Protein AF-A0A951ZLC1-F1 (afdb_monomer_lite)

Secondary structure (DSSP, 8-state):
--HHHHHHHHHHS-HHHHHHHHHHHHHH-HHHHHHHHHHH-TTT-----HHHHHHHHHHHHHHSBPPP--SS------SB-HHHHHHHHHHHHHHHHHHHHTT-HHHHHHHHHHHHHHHHHH--TTT-S-TT-HHHHHHHHHHHHHHHHHHTT-S-HHHHHHHHHHHHHHTT-TTTSTTTSTTTT-GGGGGGG-SSHHHHHHHHHHHHHHHHH-SSHHHHHHHHHHHHH-

pLDDT: mean 86.34, std 12.5, range [41.53, 97.81]

Structure (mmCIF, N/CA/C/O backbone):
data_AF-A0A951ZLC1-F1
#
_entry.id   AF-A0A951ZLC1-F1
#
loop_
_atom_site.group_PDB
_atom_site.id
_atom_site.type_symbol
_atom_site.label_atom_id
_atom_site.label_alt_id
_atom_site.label_comp_id
_atom_site.label_asym_id
_atom_site.label_entity_id
_atom_site.label_seq_id
_atom_site.pdbx_PDB_ins_code
_atom_site.Cartn_x
_atom_site.Cartn_y
_atom_site.Cartn_z
_atom_site.occupancy
_atom_site.B_iso_or_equiv
_atom_site.auth_seq_id
_atom_site.auth_comp_id
_atom_site.auth_asym_id
_atom_site.auth_atom_id
_atom_site.pdbx_PDB_model_num
ATOM 1 N N . MET A 1 1 ? -2.138 9.702 40.525 1.00 52.12 1 MET A N 1
ATOM 2 C CA . MET A 1 1 ? -2.131 8.230 40.334 1.00 52.12 1 MET A CA 1
ATOM 3 C C . MET A 1 1 ? -0.881 7.834 39.564 1.00 52.12 1 MET A C 1
ATOM 5 O O . MET A 1 1 ? -0.462 8.572 38.682 1.00 52.12 1 MET A O 1
ATOM 9 N N . ASN A 1 2 ? -0.221 6.744 39.960 1.00 61.22 2 ASN A N 1
ATOM 10 C CA . ASN A 1 2 ? 1.159 6.464 39.561 1.00 61.22 2 ASN A CA 1
ATOM 11 C C . ASN A 1 2 ? 1.221 5.764 38.189 1.00 61.22 2 ASN A C 1
ATOM 13 O O . ASN A 1 2 ? 1.126 4.540 38.110 1.00 61.22 2 ASN A O 1
ATOM 17 N N . ASN A 1 3 ? 1.394 6.540 37.113 1.00 72.69 3 ASN A N 1
ATOM 18 C CA . ASN A 1 3 ? 1.488 6.048 35.727 1.00 72.69 3 ASN A CA 1
ATOM 19 C C . ASN A 1 3 ? 2.542 4.943 35.525 1.00 72.69 3 ASN A C 1
ATOM 21 O O . ASN A 1 3 ? 2.401 4.136 34.610 1.00 72.69 3 ASN A O 1
ATOM 25 N N . LYS A 1 4 ? 3.568 4.859 36.386 1.00 77.69 4 LYS A N 1
ATOM 26 C CA . LYS A 1 4 ? 4.560 3.772 36.349 1.00 77.69 4 LYS A CA 1
ATOM 27 C C . LYS A 1 4 ? 3.941 2.397 36.618 1.00 77.69 4 LYS A C 1
ATOM 29 O O . LYS A 1 4 ? 4.245 1.458 35.898 1.00 77.69 4 LYS A O 1
ATOM 34 N N . LYS A 1 5 ? 3.028 2.285 37.591 1.00 87.38 5 LYS A N 1
ATOM 35 C CA . LYS A 1 5 ? 2.398 1.002 37.949 1.00 87.38 5 LYS A CA 1
ATOM 36 C C . LYS A 1 5 ? 1.570 0.438 36.790 1.00 87.38 5 LYS A C 1
ATOM 38 O O . LYS A 1 5 ? 1.643 -0.751 36.514 1.00 87.38 5 LYS A O 1
ATOM 43 N N . TYR A 1 6 ? 0.815 1.289 36.093 1.00 83.69 6 TYR A N 1
ATOM 44 C CA . TYR A 1 6 ? -0.004 0.862 34.953 1.00 83.69 6 TYR A CA 1
ATOM 45 C C . TYR A 1 6 ? 0.836 0.437 33.749 1.00 83.69 6 TYR A C 1
ATOM 47 O O . TYR A 1 6 ? 0.499 -0.549 33.103 1.00 83.69 6 TYR A O 1
ATOM 55 N N . LYS A 1 7 ? 1.946 1.137 33.474 1.00 86.94 7 LYS A N 1
ATOM 56 C CA . LYS A 1 7 ? 2.874 0.747 32.404 1.00 86.94 7 LYS A CA 1
ATOM 57 C C . LYS A 1 7 ? 3.468 -0.641 32.639 1.00 86.94 7 LYS A C 1
ATOM 59 O O . LYS A 1 7 ? 3.489 -1.436 31.710 1.00 86.94 7 LYS A O 1
ATOM 64 N N . GLU A 1 8 ? 3.889 -0.943 33.866 1.00 89.38 8 GLU A N 1
ATOM 65 C CA . GLU A 1 8 ? 4.425 -2.270 34.201 1.00 89.38 8 GLU A CA 1
ATOM 66 C C . GLU A 1 8 ? 3.361 -3.369 34.096 1.00 89.38 8 GLU A C 1
ATOM 68 O O . GLU A 1 8 ? 3.639 -4.431 33.549 1.00 89.38 8 GLU A O 1
ATOM 73 N N . ILE A 1 9 ? 2.122 -3.101 34.531 1.00 89.50 9 ILE A N 1
ATOM 74 C CA . ILE A 1 9 ? 1.014 -4.053 34.350 1.00 89.50 9 ILE A CA 1
ATOM 75 C C . ILE A 1 9 ? 0.804 -4.340 32.862 1.00 89.50 9 ILE A C 1
ATOM 77 O O . ILE A 1 9 ? 0.813 -5.498 32.471 1.00 89.50 9 ILE A O 1
ATOM 81 N N . LEU A 1 10 ? 0.667 -3.308 32.024 1.00 88.19 10 LEU A N 1
ATOM 82 C CA . LEU A 1 10 ? 0.441 -3.488 30.585 1.00 88.19 10 LEU A CA 1
ATOM 83 C C . LEU A 1 10 ? 1.606 -4.195 29.881 1.00 88.19 10 LEU A C 1
ATOM 85 O O . LEU A 1 10 ? 1.377 -4.915 28.918 1.00 88.19 10 LEU A O 1
ATOM 89 N N . LYS A 1 11 ? 2.840 -4.011 30.360 1.00 88.31 11 LYS A N 1
ATOM 90 C CA . LYS A 1 11 ? 4.039 -4.646 29.796 1.00 88.31 11 LYS A CA 1
ATOM 91 C C . LYS A 1 11 ? 4.107 -6.153 30.064 1.00 88.31 11 LYS A C 1
ATOM 93 O O . LYS A 1 11 ? 4.645 -6.882 29.240 1.00 88.31 11 LYS A O 1
ATOM 98 N N . HIS A 1 12 ? 3.611 -6.601 31.215 1.00 90.94 12 HIS A N 1
ATOM 99 C CA . HIS A 1 12 ? 3.689 -8.001 31.652 1.00 90.94 12 HIS A CA 1
ATOM 100 C C . HIS A 1 12 ? 2.354 -8.753 31.556 1.00 90.94 12 HIS A C 1
ATOM 102 O O . HIS A 1 12 ? 2.306 -9.953 31.815 1.00 90.94 12 HIS A O 1
ATOM 108 N N . CYS A 1 13 ? 1.276 -8.052 31.211 1.00 91.00 13 CYS A N 1
ATOM 109 C CA . CYS A 1 13 ? -0.044 -8.620 30.987 1.00 91.00 13 CYS A CA 1
ATOM 110 C C . CYS A 1 13 ? -0.047 -9.517 29.746 1.00 91.00 13 CYS A C 1
ATOM 112 O O . CYS A 1 13 ? 0.482 -9.135 28.702 1.00 91.00 13 CYS A O 1
ATOM 114 N N . ASP A 1 14 ? -0.716 -10.666 29.839 1.00 92.81 14 ASP A N 1
ATOM 115 C CA . ASP A 1 14 ? -1.036 -11.454 28.654 1.00 92.81 14 ASP A CA 1
ATOM 116 C C . ASP A 1 14 ? -1.989 -10.665 27.738 1.00 92.81 14 ASP A C 1
ATOM 118 O O . ASP A 1 14 ? -2.964 -10.054 28.187 1.00 92.81 14 ASP A O 1
ATOM 122 N N . VAL A 1 15 ? -1.689 -10.647 26.439 1.00 89.62 15 VAL A N 1
ATOM 123 C CA . VAL A 1 15 ? -2.432 -9.841 25.459 1.00 89.62 15 VAL A CA 1
ATOM 124 C C . VAL A 1 15 ? -3.849 -10.378 25.252 1.00 89.62 15 VAL A C 1
ATOM 126 O O . VAL A 1 15 ? -4.783 -9.592 25.088 1.00 89.62 15 VAL A O 1
ATOM 129 N N . LYS A 1 16 ? -4.044 -11.703 25.286 1.00 91.44 16 LYS A N 1
ATOM 130 C CA . LYS A 1 16 ? -5.369 -12.312 25.107 1.00 91.44 16 LYS A CA 1
ATOM 131 C C . LYS A 1 16 ? -6.253 -12.019 26.312 1.00 91.44 16 LYS A C 1
ATOM 133 O O . LYS A 1 16 ? -7.413 -11.642 26.134 1.00 91.44 16 LYS A O 1
ATOM 138 N N . ASP A 1 17 ? -5.693 -12.113 27.513 1.00 93.38 17 ASP A N 1
ATOM 139 C CA . ASP A 1 17 ? -6.394 -11.742 28.742 1.00 93.38 17 ASP A CA 1
ATOM 140 C C . ASP A 1 17 ? -6.741 -10.250 28.763 1.00 93.38 17 ASP A C 1
ATOM 142 O O . ASP A 1 17 ? -7.856 -9.883 29.144 1.00 93.38 17 ASP A O 1
ATOM 146 N N . LEU A 1 18 ? -5.846 -9.382 28.276 1.00 93.56 18 LEU A N 1
ATOM 147 C CA . LEU A 1 18 ? -6.130 -7.953 28.135 1.00 93.56 18 LEU A CA 1
ATOM 148 C C . LEU A 1 18 ? -7.278 -7.690 27.156 1.00 93.56 18 LEU A C 1
ATOM 150 O O . LEU A 1 18 ? -8.183 -6.917 27.469 1.00 93.56 18 LEU A O 1
ATOM 154 N N . HIS A 1 19 ? -7.269 -8.332 25.984 1.00 92.25 19 HIS A N 1
ATOM 155 C CA . HIS A 1 19 ? -8.352 -8.205 25.007 1.00 92.25 19 HIS A CA 1
ATOM 156 C C . HIS A 1 19 ? -9.688 -8.656 25.598 1.00 92.25 19 HIS A C 1
ATOM 158 O O . HIS A 1 19 ? -10.686 -7.943 25.481 1.00 92.25 19 HIS A O 1
ATOM 164 N N . LYS A 1 20 ? -9.703 -9.799 26.293 1.00 94.50 20 LYS A N 1
ATOM 165 C CA . LYS A 1 20 ? -10.900 -10.300 26.974 1.00 94.50 20 LYS A CA 1
ATOM 166 C C . LYS A 1 20 ? -11.394 -9.319 28.034 1.00 94.50 20 LYS A C 1
ATOM 168 O O . LYS A 1 20 ? -12.577 -8.992 28.050 1.00 94.50 20 LYS A O 1
ATOM 173 N N . PHE A 1 21 ? -10.492 -8.793 28.864 1.00 94.56 21 PHE A N 1
ATOM 174 C CA . PHE A 1 21 ? -10.828 -7.773 29.853 1.00 94.56 21 PHE A CA 1
ATOM 175 C C . PHE A 1 21 ? -11.454 -6.535 29.202 1.00 94.56 21 PHE A C 1
ATOM 177 O O . PHE A 1 21 ? -12.484 -6.061 29.675 1.00 94.56 21 PHE A O 1
ATOM 184 N N . ILE A 1 22 ? -10.873 -6.025 28.111 1.00 94.56 22 ILE A N 1
ATOM 185 C CA . ILE A 1 22 ? -11.400 -4.855 27.394 1.00 94.56 22 ILE A CA 1
ATOM 186 C C . ILE A 1 22 ? -12.812 -5.135 26.869 1.00 94.56 22 ILE A C 1
ATOM 188 O O . ILE A 1 22 ? -13.691 -4.295 27.057 1.00 94.56 22 ILE A O 1
ATOM 192 N N . MET A 1 23 ? -13.052 -6.303 26.261 1.00 93.25 23 MET A N 1
ATOM 193 C CA . MET A 1 23 ? -14.379 -6.681 25.758 1.00 93.25 23 MET A CA 1
ATOM 194 C C . MET A 1 23 ? -15.410 -6.799 26.887 1.00 93.25 23 MET A C 1
ATOM 196 O O . MET A 1 23 ? -16.482 -6.190 26.819 1.00 93.25 23 MET A O 1
ATOM 200 N N . ASP A 1 24 ? -15.069 -7.515 27.961 1.00 95.06 24 ASP A N 1
ATOM 201 C CA . ASP A 1 24 ? -15.947 -7.695 29.119 1.00 95.06 24 ASP A CA 1
ATOM 202 C C . ASP A 1 24 ? -16.255 -6.353 29.794 1.00 95.06 24 ASP A C 1
ATOM 204 O O . ASP A 1 24 ? -17.399 -6.087 30.175 1.00 95.06 24 ASP A O 1
ATOM 208 N N . TYR A 1 25 ? -15.250 -5.483 29.922 1.00 95.69 25 TYR A N 1
ATOM 209 C CA . TYR A 1 25 ? -15.401 -4.168 30.531 1.00 95.69 25 TYR A CA 1
ATOM 210 C C . TYR A 1 25 ? -16.225 -3.226 29.645 1.00 95.69 25 TYR A C 1
ATOM 212 O O . TYR A 1 25 ? -17.129 -2.564 30.153 1.00 95.69 25 TYR A O 1
ATOM 220 N N . ALA A 1 26 ? -15.996 -3.213 28.329 1.00 93.75 26 ALA A N 1
ATOM 221 C CA . ALA A 1 26 ? -16.781 -2.429 27.374 1.00 93.75 26 ALA A CA 1
ATOM 222 C C . ALA A 1 26 ? -18.265 -2.825 27.376 1.00 93.75 26 ALA A C 1
ATOM 224 O O . ALA A 1 26 ? -19.137 -1.955 27.419 1.00 93.75 26 ALA A O 1
ATOM 225 N N . SER A 1 27 ? -18.572 -4.125 27.435 1.00 92.44 27 SER A N 1
ATOM 226 C CA . SER A 1 27 ? -19.964 -4.604 27.458 1.00 92.44 27 SER A CA 1
ATOM 227 C C . SER A 1 27 ? -20.778 -4.089 28.657 1.00 92.44 27 SER A C 1
ATOM 229 O O . SER A 1 27 ? -21.999 -3.973 28.577 1.00 92.44 27 SER A O 1
ATOM 231 N N . LYS A 1 28 ? -20.103 -3.747 29.763 1.00 95.69 28 LYS A N 1
ATOM 232 C CA . LYS A 1 28 ? -20.721 -3.324 31.030 1.00 95.69 28 LYS A CA 1
ATOM 233 C C . LYS A 1 28 ? -20.626 -1.820 31.287 1.00 95.69 28 LYS A C 1
ATOM 235 O O . LYS A 1 28 ? -21.300 -1.326 32.185 1.00 95.69 28 LYS A O 1
ATOM 240 N N . ASN A 1 29 ? -19.797 -1.092 30.535 1.00 95.94 29 ASN A N 1
ATOM 241 C CA . ASN A 1 29 ? -19.479 0.311 30.807 1.00 95.94 29 ASN A CA 1
ATOM 242 C C . ASN A 1 29 ? -19.650 1.170 29.540 1.00 95.94 29 ASN A C 1
ATOM 244 O O . ASN A 1 29 ? -18.694 1.349 28.781 1.00 95.94 29 ASN A O 1
ATOM 248 N N . PRO A 1 30 ? -20.841 1.761 29.313 1.00 94.50 30 PRO A N 1
ATOM 249 C CA . PRO A 1 30 ? -21.123 2.553 28.113 1.00 94.50 30 PRO A CA 1
ATOM 250 C C . PRO A 1 30 ? -20.194 3.759 27.923 1.00 94.50 30 PRO A C 1
ATOM 252 O O . PRO A 1 30 ? -19.817 4.075 26.796 1.00 94.50 30 PRO A O 1
ATOM 255 N N . GLU A 1 31 ? -19.785 4.423 29.010 1.00 95.56 31 GLU A N 1
ATOM 256 C CA . GLU A 1 31 ? -18.841 5.547 28.943 1.00 95.56 31 GLU A CA 1
ATOM 257 C C . GLU A 1 31 ? -17.457 5.105 28.464 1.00 95.56 31 GLU A C 1
ATOM 259 O O . GLU A 1 31 ? -16.860 5.769 27.613 1.00 95.56 31 GLU A O 1
ATOM 264 N N . PHE A 1 32 ? -16.978 3.953 28.946 1.00 94.75 32 PHE A N 1
ATOM 265 C CA . PHE A 1 32 ? -15.733 3.362 28.466 1.00 94.75 32 PHE A CA 1
ATOM 266 C C . PHE A 1 32 ? -15.854 2.993 26.991 1.00 94.75 32 PHE A C 1
ATOM 268 O O . PHE A 1 32 ? -14.989 3.371 26.215 1.00 94.75 32 PHE A O 1
ATOM 275 N N . THR A 1 33 ? -16.943 2.346 26.575 1.00 92.81 33 THR A N 1
ATOM 276 C CA . THR A 1 33 ? -17.182 2.000 25.164 1.00 92.81 33 THR A CA 1
ATOM 277 C C . THR A 1 33 ? -17.196 3.233 24.275 1.00 92.81 33 THR A C 1
ATOM 279 O O . THR A 1 33 ? -16.554 3.241 23.225 1.00 92.81 33 THR A O 1
ATOM 282 N N . LYS A 1 34 ? -17.859 4.312 24.704 1.00 91.00 34 LYS A N 1
ATOM 283 C CA . LYS A 1 34 ? -17.873 5.582 23.974 1.00 91.00 34 LYS A CA 1
ATOM 284 C C . LYS A 1 34 ? -16.471 6.181 23.869 1.00 91.00 34 LYS A C 1
ATOM 286 O O . LYS A 1 34 ? -16.085 6.594 22.780 1.00 91.00 34 LYS A O 1
ATOM 291 N N . ALA A 1 35 ? -15.707 6.216 24.961 1.00 90.19 35 ALA A N 1
ATOM 292 C CA . ALA A 1 35 ? -14.346 6.754 24.971 1.00 90.19 35 ALA A CA 1
ATOM 293 C C . ALA A 1 35 ? -13.371 5.895 24.150 1.00 90.19 35 ALA A C 1
ATOM 295 O O . ALA A 1 35 ? -12.601 6.426 23.353 1.00 90.19 35 ALA A O 1
ATOM 296 N N . PHE A 1 36 ? -13.438 4.573 24.305 1.00 89.75 36 PHE A N 1
ATOM 297 C CA . PHE A 1 36 ? -12.637 3.597 23.576 1.00 89.75 36 PHE A CA 1
ATOM 298 C C . PHE A 1 36 ? -12.921 3.687 22.078 1.00 89.75 36 PHE A C 1
ATOM 300 O O . PHE A 1 36 ? -12.004 3.884 21.292 1.00 89.75 36 PHE A O 1
ATOM 307 N N . THR A 1 37 ? -14.194 3.674 21.682 1.00 86.31 37 THR A N 1
ATOM 308 C CA . THR A 1 37 ? -14.590 3.835 20.278 1.00 86.31 37 THR A CA 1
ATOM 309 C C . THR A 1 37 ? -14.182 5.209 19.756 1.00 86.31 37 THR A C 1
ATOM 311 O O . THR A 1 37 ? -13.589 5.306 18.696 1.00 86.31 37 THR A O 1
ATOM 314 N N . ALA A 1 38 ? -14.399 6.298 20.494 1.00 85.31 38 ALA A N 1
ATOM 315 C CA . ALA A 1 38 ? -13.953 7.619 20.047 1.00 85.31 38 ALA A CA 1
ATOM 316 C C . ALA A 1 38 ? -12.431 7.696 19.827 1.00 85.31 38 ALA A C 1
ATOM 318 O O . ALA A 1 38 ? -11.982 8.462 18.977 1.00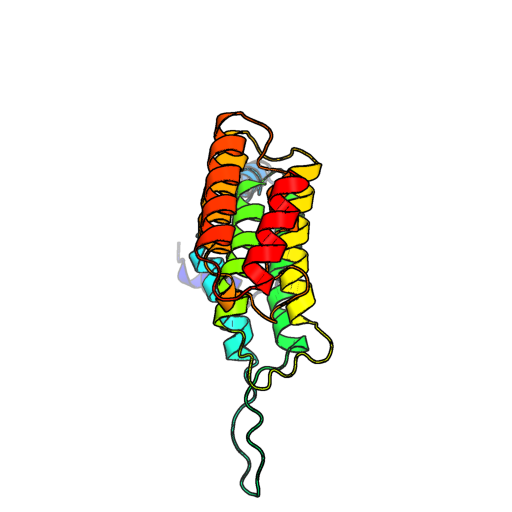 85.31 38 ALA A O 1
ATOM 319 N N . ARG A 1 39 ? -11.649 6.918 20.585 1.00 81.56 39 ARG A N 1
ATOM 320 C CA . ARG A 1 39 ? -10.185 6.927 20.535 1.00 81.56 39 ARG A CA 1
ATOM 321 C C . ARG A 1 39 ? -9.586 5.952 19.521 1.00 81.56 39 ARG A C 1
ATOM 323 O O . ARG A 1 39 ? -8.541 6.269 18.965 1.00 81.56 39 ARG A O 1
ATOM 330 N N . PHE A 1 40 ? -10.208 4.792 19.333 1.00 82.56 40 PHE A N 1
ATOM 331 C CA . PHE A 1 40 ? -9.678 3.673 18.548 1.00 82.56 40 PHE A CA 1
ATOM 332 C C . PHE A 1 40 ? -10.569 3.290 17.357 1.00 82.56 40 PHE A C 1
ATOM 334 O O . PHE A 1 40 ? -10.269 2.307 16.687 1.00 82.56 40 PHE A O 1
ATOM 341 N N . ASN A 1 41 ? -11.664 4.018 17.086 1.00 81.06 41 ASN A N 1
ATOM 342 C CA . ASN A 1 41 ? -12.525 3.733 15.935 1.00 81.06 41 ASN A CA 1
ATOM 343 C C . ASN A 1 41 ? -11.725 3.921 14.640 1.00 81.06 41 ASN A C 1
ATOM 345 O O . ASN A 1 41 ? -11.345 5.059 14.340 1.00 81.06 41 ASN A O 1
ATOM 349 N N . PRO A 1 42 ? -11.519 2.860 13.848 1.00 75.00 42 PRO A N 1
ATOM 350 C CA . PRO A 1 42 ? -10.767 2.928 12.603 1.00 75.00 42 PRO A CA 1
ATOM 351 C C . PRO A 1 42 ? -11.252 4.026 11.656 1.00 75.00 42 PRO A C 1
ATOM 353 O O . PRO A 1 42 ? -10.402 4.693 11.094 1.00 75.00 42 PRO A O 1
ATOM 356 N N . GLU A 1 43 ? -12.553 4.319 11.555 1.00 74.38 43 GLU A N 1
ATOM 357 C CA . GLU A 1 43 ? -13.083 5.402 10.698 1.00 74.38 43 GLU A CA 1
ATOM 358 C C . GLU A 1 43 ? -12.554 6.797 11.068 1.00 74.38 43 GLU A C 1
ATOM 360 O O . GLU A 1 43 ? -12.508 7.700 10.237 1.00 74.38 43 GLU A O 1
ATOM 365 N N . LYS A 1 44 ? -12.201 6.999 12.343 1.00 68.50 44 LYS A N 1
ATOM 366 C CA . LYS A 1 44 ? -11.815 8.304 12.909 1.00 68.50 44 LYS A CA 1
ATOM 367 C C . LYS A 1 44 ? -10.348 8.374 13.307 1.00 68.50 44 LYS A C 1
ATOM 369 O O . LYS A 1 44 ? -9.861 9.445 13.669 1.00 68.50 44 LYS A O 1
ATOM 374 N N . THR A 1 45 ? -9.655 7.243 13.282 1.00 62.28 45 THR A N 1
ATOM 375 C CA . THR A 1 45 ? -8.260 7.160 13.692 1.00 62.28 45 THR A CA 1
ATOM 376 C C . THR A 1 45 ? -7.391 7.320 12.451 1.00 62.28 45 THR A C 1
ATOM 378 O O . THR A 1 45 ? -7.346 6.419 11.624 1.00 62.28 45 THR A O 1
ATOM 381 N N . SER A 1 46 ? -6.670 8.439 12.329 1.00 61.12 46 SER A N 1
ATOM 382 C CA . SER A 1 46 ? -5.418 8.432 11.563 1.00 61.12 46 SER A CA 1
ATOM 383 C C . SER A 1 46 ? -4.387 7.774 12.473 1.00 61.12 46 SER A C 1
ATOM 385 O O . SER A 1 46 ? -3.876 8.394 13.408 1.00 61.12 46 SER A O 1
ATOM 387 N N . SER A 1 47 ? -4.252 6.459 12.352 1.00 57.22 47 SER A N 1
ATOM 388 C CA . SER A 1 47 ? -3.531 5.644 13.334 1.00 57.22 47 SER A CA 1
ATOM 389 C C . SER A 1 47 ? -2.019 5.659 13.113 1.00 57.22 47 SER A C 1
ATOM 391 O O . SER A 1 47 ? -1.274 5.357 14.050 1.00 57.22 47 SER A O 1
ATOM 393 N N . GLY A 1 48 ? -1.547 6.065 11.932 1.00 59.75 48 GLY A N 1
ATOM 394 C CA . GLY A 1 48 ? -0.133 6.141 11.612 1.00 59.75 48 GLY A CA 1
ATOM 395 C C . GLY A 1 48 ? 0.240 7.377 10.803 1.00 59.75 48 GLY A C 1
ATOM 396 O O . GLY A 1 48 ? -0.371 7.720 9.797 1.00 59.75 48 GLY A O 1
ATOM 397 N N . SER A 1 49 ? 1.343 8.016 11.192 1.00 76.88 49 SER A N 1
ATOM 398 C CA . SER A 1 49 ? 2.170 8.682 10.186 1.00 76.88 49 SER A CA 1
ATOM 399 C C . SER A 1 49 ? 2.704 7.598 9.251 1.00 76.88 49 SER A C 1
ATOM 401 O O . SER A 1 49 ? 3.124 6.551 9.748 1.00 76.88 49 SER A O 1
ATOM 403 N N . LYS A 1 50 ? 2.764 7.852 7.935 1.00 84.44 50 LYS A N 1
ATOM 404 C CA . LYS A 1 50 ? 3.424 6.954 6.965 1.00 84.44 50 LYS A CA 1
ATOM 405 C C . LYS A 1 50 ? 4.799 6.490 7.472 1.00 84.44 50 LYS A C 1
ATOM 407 O O . LYS A 1 50 ? 5.153 5.332 7.308 1.00 84.44 50 LYS A O 1
ATOM 412 N N . VAL A 1 51 ? 5.509 7.367 8.189 1.00 87.62 51 VAL A N 1
ATOM 413 C CA . VAL A 1 51 ? 6.795 7.093 8.853 1.00 87.62 51 VAL A CA 1
ATOM 414 C C . VAL A 1 51 ? 6.754 5.849 9.746 1.00 87.62 51 VAL A C 1
ATOM 416 O O . VAL A 1 51 ? 7.690 5.064 9.728 1.00 87.62 51 VAL A O 1
ATOM 419 N N . ASN A 1 52 ? 5.673 5.626 10.497 1.00 88.69 52 ASN A N 1
ATOM 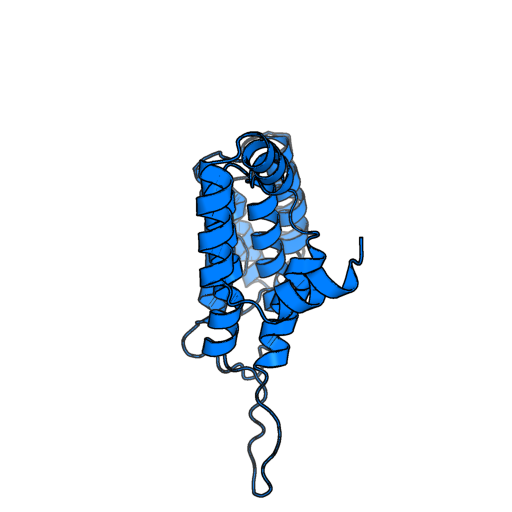420 C CA . ASN A 1 52 ? 5.557 4.455 11.369 1.00 88.69 52 ASN A CA 1
ATOM 421 C C . ASN A 1 52 ? 5.470 3.153 10.561 1.00 88.69 52 ASN A C 1
ATOM 423 O O . ASN A 1 52 ? 6.006 2.137 10.995 1.00 88.69 52 ASN A O 1
ATOM 427 N N . TYR A 1 53 ? 4.793 3.183 9.408 1.00 94.25 53 TYR A N 1
ATOM 428 C CA . TYR A 1 53 ? 4.702 2.033 8.508 1.00 94.25 53 TYR A CA 1
ATOM 429 C C . TYR A 1 53 ? 6.040 1.769 7.828 1.00 94.25 53 TYR A C 1
ATOM 431 O O . TYR A 1 53 ? 6.505 0.638 7.870 1.00 94.25 53 TYR A O 1
ATOM 439 N N . VAL A 1 54 ? 6.705 2.816 7.331 1.00 95.44 54 VAL A N 1
ATOM 440 C CA . VAL A 1 54 ? 8.071 2.733 6.787 1.00 95.44 54 VAL A CA 1
ATOM 441 C C . VAL A 1 54 ? 9.014 2.091 7.807 1.00 95.44 54 VAL A C 1
ATOM 443 O O . VAL A 1 54 ? 9.622 1.067 7.524 1.00 95.44 54 VAL A O 1
ATOM 446 N N . SER A 1 55 ? 9.049 2.590 9.048 1.00 94.38 55 SER A N 1
ATOM 447 C CA . SER A 1 55 ? 9.896 2.010 10.099 1.00 94.38 55 SER A CA 1
ATOM 448 C C . SER A 1 55 ? 9.563 0.550 10.427 1.00 94.38 55 SER A C 1
ATOM 450 O O . SER A 1 55 ? 10.455 -0.194 10.832 1.00 94.38 55 SER A O 1
ATOM 452 N N . ALA A 1 56 ? 8.297 0.135 10.300 1.00 95.06 56 ALA A N 1
ATOM 453 C CA . ALA A 1 56 ? 7.906 -1.260 10.485 1.00 95.06 56 ALA A CA 1
ATOM 454 C C . ALA A 1 56 ? 8.414 -2.144 9.336 1.00 95.06 56 ALA A C 1
ATOM 456 O O . ALA A 1 56 ? 8.928 -3.225 9.611 1.00 95.06 56 ALA A O 1
ATOM 457 N N . ILE A 1 57 ? 8.332 -1.659 8.093 1.00 96.50 57 ILE A N 1
ATOM 458 C CA . ILE A 1 57 ? 8.813 -2.361 6.897 1.00 96.50 57 ILE A CA 1
ATOM 459 C C . ILE A 1 57 ? 10.328 -2.534 6.963 1.00 96.50 57 ILE A C 1
ATOM 461 O O . ILE A 1 57 ? 10.811 -3.659 6.989 1.00 96.50 57 ILE A O 1
ATOM 465 N N . GLU A 1 58 ? 11.080 -1.445 7.131 1.00 95.31 58 GLU A N 1
ATOM 466 C CA . GLU A 1 58 ? 12.541 -1.507 7.264 1.00 95.31 58 GLU A CA 1
ATOM 467 C C . GLU A 1 58 ? 12.977 -2.416 8.429 1.00 95.31 58 GLU A C 1
ATOM 469 O O . GLU A 1 58 ? 14.021 -3.064 8.402 1.00 95.31 58 GLU A O 1
ATOM 474 N N . LYS A 1 59 ? 12.201 -2.447 9.523 1.00 94.94 59 LYS A N 1
ATOM 475 C CA . LYS A 1 59 ? 12.492 -3.336 10.650 1.00 94.94 59 LYS A CA 1
ATOM 476 C C . LYS A 1 59 ? 12.315 -4.804 10.259 1.00 94.94 59 LYS A C 1
ATOM 478 O O . LYS A 1 59 ? 13.123 -5.602 10.730 1.00 94.94 59 LYS A O 1
ATOM 483 N N . ALA A 1 60 ? 11.306 -5.151 9.461 1.00 94.75 60 ALA A N 1
ATOM 484 C CA . ALA A 1 60 ? 11.104 -6.516 8.981 1.00 94.75 60 ALA A CA 1
ATOM 485 C C . ALA A 1 60 ? 12.328 -6.991 8.186 1.00 94.75 60 ALA A C 1
ATOM 487 O O . ALA A 1 60 ? 12.898 -8.022 8.529 1.00 94.75 60 ALA A O 1
ATOM 488 N N . PHE A 1 61 ? 12.825 -6.184 7.244 1.00 92.00 61 PHE A N 1
ATOM 489 C CA . PHE A 1 61 ? 14.055 -6.495 6.504 1.00 92.00 61 PHE A CA 1
ATOM 490 C C . PHE A 1 61 ? 15.271 -6.611 7.426 1.00 92.00 61 PHE A C 1
ATOM 492 O O . PHE A 1 61 ? 15.888 -7.668 7.512 1.00 92.00 61 PHE A O 1
ATOM 499 N N . ARG A 1 62 ? 15.573 -5.573 8.219 1.00 90.69 62 ARG A N 1
ATOM 500 C CA . ARG A 1 62 ? 16.750 -5.567 9.114 1.00 90.69 62 ARG A CA 1
ATOM 501 C C . ARG A 1 62 ? 16.773 -6.715 10.123 1.00 90.69 62 ARG A C 1
ATOM 503 O O . ARG A 1 62 ? 17.847 -7.143 10.538 1.00 90.69 62 ARG A O 1
ATOM 510 N N . SER A 1 63 ? 15.604 -7.158 10.585 1.00 90.50 63 SER A N 1
ATOM 511 C CA . SER A 1 63 ? 15.498 -8.221 11.597 1.00 90.50 63 SER A CA 1
ATOM 512 C C . SER A 1 63 ? 15.706 -9.613 11.000 1.00 90.50 63 SER A C 1
ATOM 514 O O . SER A 1 63 ? 16.115 -10.508 11.736 1.00 90.50 63 SER A O 1
ATOM 516 N N . ASN A 1 64 ? 15.479 -9.758 9.692 1.00 88.31 64 ASN A N 1
ATOM 517 C CA . ASN A 1 64 ? 15.548 -11.011 8.941 1.00 88.31 64 ASN A CA 1
ATOM 518 C C . ASN A 1 64 ? 16.670 -10.993 7.883 1.00 88.31 64 ASN A C 1
ATOM 520 O O . ASN A 1 64 ? 16.668 -11.794 6.954 1.00 88.31 64 ASN A O 1
ATOM 524 N N . MET A 1 65 ? 17.647 -10.089 8.024 1.00 84.25 65 MET A N 1
ATOM 525 C CA . MET A 1 65 ? 18.871 -10.105 7.222 1.00 84.25 65 MET A CA 1
ATOM 526 C C . MET A 1 65 ? 19.666 -11.382 7.496 1.00 84.25 65 MET A C 1
ATOM 528 O O . MET A 1 65 ? 19.932 -11.720 8.659 1.00 84.25 65 MET A O 1
ATOM 532 N N . ASN A 1 66 ? 20.121 -12.038 6.429 1.00 75.44 66 ASN A N 1
ATOM 533 C CA . ASN A 1 66 ? 21.043 -13.160 6.536 1.00 75.44 66 ASN A CA 1
ATOM 534 C C . ASN A 1 66 ? 22.354 -12.644 7.150 1.00 75.44 66 ASN A C 1
ATOM 536 O O . ASN A 1 66 ? 22.995 -11.721 6.643 1.00 75.44 66 ASN A O 1
ATOM 540 N N . ARG A 1 67 ? 22.724 -13.158 8.330 1.00 59.97 67 ARG A N 1
ATOM 541 C CA . ARG A 1 67 ? 23.921 -12.691 9.044 1.00 59.97 67 ARG A CA 1
ATOM 542 C C . ARG A 1 67 ? 25.174 -13.303 8.436 1.00 59.97 67 ARG A C 1
ATOM 544 O O . ARG A 1 67 ? 25.313 -14.520 8.398 1.00 59.97 67 ARG A O 1
ATOM 551 N N . VAL A 1 68 ? 26.136 -12.448 8.101 1.00 52.47 68 VAL A N 1
ATOM 552 C CA . VAL A 1 68 ? 27.484 -12.862 7.703 1.00 52.47 68 VAL A CA 1
ATOM 553 C C . VAL A 1 68 ? 28.207 -13.533 8.876 1.00 52.47 68 VAL A C 1
ATOM 555 O O . VAL A 1 68 ? 28.457 -12.904 9.910 1.00 52.47 68 VAL A O 1
ATOM 558 N N . GLY A 1 69 ? 28.610 -14.787 8.660 1.00 47.12 69 GLY A N 1
ATOM 559 C CA . GLY A 1 69 ? 29.810 -15.364 9.258 1.00 47.12 69 GLY A CA 1
ATOM 560 C C . GLY A 1 69 ? 29.662 -16.789 9.786 1.00 47.12 69 GLY A C 1
ATOM 561 O O . GLY A 1 69 ? 29.158 -16.982 10.889 1.00 47.12 69 GLY A O 1
ATOM 562 N N . ASP A 1 70 ? 30.287 -17.751 9.099 1.00 41.53 70 ASP A N 1
ATOM 563 C CA . ASP A 1 70 ? 31.012 -18.799 9.814 1.00 41.53 70 ASP A CA 1
ATOM 564 C C . ASP A 1 70 ? 32.378 -19.107 9.181 1.00 41.53 70 ASP A C 1
ATOM 566 O O . ASP A 1 70 ? 32.654 -18.883 8.005 1.00 41.53 70 ASP A O 1
ATOM 570 N N . ARG A 1 71 ? 33.270 -19.559 10.055 1.00 49.19 71 ARG A N 1
ATOM 571 C CA . ARG A 1 71 ? 34.739 -19.489 10.048 1.00 49.19 71 ARG A CA 1
ATOM 572 C C . ARG A 1 71 ? 35.467 -20.279 8.948 1.00 49.19 71 ARG A C 1
ATOM 574 O O . ARG A 1 71 ? 36.694 -20.357 8.989 1.00 49.19 71 ARG A O 1
ATOM 581 N N . TYR A 1 72 ? 34.749 -20.879 8.001 1.00 50.56 72 TYR A N 1
ATOM 582 C CA . TYR A 1 72 ? 35.306 -21.773 6.988 1.00 50.56 72 TYR A CA 1
ATOM 583 C C . TYR A 1 72 ? 34.542 -21.661 5.657 1.00 50.56 72 TYR A C 1
ATOM 585 O O . TYR A 1 72 ? 33.509 -22.288 5.479 1.00 50.56 72 TYR A O 1
ATOM 593 N N . ASN A 1 73 ? 35.138 -20.932 4.708 1.00 42.75 73 ASN A N 1
ATOM 594 C CA . ASN A 1 73 ? 34.913 -21.001 3.257 1.00 42.75 73 ASN A CA 1
ATOM 595 C C . ASN A 1 73 ? 33.505 -20.661 2.703 1.00 42.75 73 ASN A C 1
ATOM 597 O O . ASN A 1 73 ? 32.698 -21.550 2.461 1.00 42.75 73 ASN A O 1
ATOM 601 N N . GLY A 1 74 ? 33.342 -19.425 2.217 1.00 45.06 74 GLY A N 1
ATOM 602 C CA . GLY A 1 74 ? 33.461 -19.226 0.764 1.00 45.06 74 GLY A CA 1
ATOM 603 C C . GLY A 1 74 ? 32.235 -18.837 -0.067 1.00 45.06 74 GLY A C 1
ATOM 604 O O . GLY A 1 74 ? 32.415 -18.740 -1.276 1.00 45.06 74 GLY A O 1
ATOM 605 N N . TRP A 1 75 ? 31.063 -18.578 0.516 1.00 44.56 75 TRP A N 1
ATOM 606 C CA . TRP A 1 75 ? 29.955 -17.910 -0.185 1.00 44.56 75 TRP A CA 1
ATOM 607 C C . TRP A 1 75 ? 29.263 -16.951 0.785 1.00 44.56 75 TRP A C 1
ATOM 609 O O . TRP A 1 75 ? 28.744 -17.374 1.816 1.00 44.56 75 TRP A O 1
ATOM 619 N N . ASP A 1 76 ? 29.350 -15.654 0.497 1.00 49.28 76 ASP A N 1
ATOM 620 C CA . ASP A 1 76 ? 28.629 -14.626 1.239 1.00 49.28 76 ASP A CA 1
ATOM 621 C C . ASP A 1 76 ? 27.177 -14.623 0.732 1.00 49.28 76 ASP A C 1
ATOM 623 O O . ASP A 1 76 ? 26.903 -14.042 -0.317 1.00 49.28 76 ASP A O 1
ATOM 627 N N . ASP A 1 77 ? 26.255 -15.276 1.446 1.00 53.12 77 ASP A N 1
ATOM 628 C CA . ASP A 1 77 ? 24.814 -15.146 1.182 1.00 53.12 77 ASP A CA 1
ATOM 629 C C . ASP A 1 77 ? 24.365 -13.737 1.607 1.00 53.12 77 ASP A C 1
ATOM 631 O O . ASP A 1 77 ? 23.942 -13.491 2.741 1.00 53.12 77 ASP A O 1
ATOM 635 N N . PHE A 1 78 ? 24.537 -12.773 0.704 1.00 61.44 78 PHE A N 1
ATOM 636 C CA . PHE A 1 78 ? 23.955 -11.440 0.817 1.00 61.44 78 PHE A CA 1
ATOM 637 C C . PHE A 1 78 ? 22.454 -11.530 0.528 1.00 61.44 78 PHE A C 1
ATOM 639 O O . PHE A 1 78 ? 22.071 -11.984 -0.541 1.00 61.44 78 PHE A O 1
ATOM 646 N N . GLY A 1 79 ? 21.610 -11.096 1.468 1.00 75.69 79 GLY A N 1
ATOM 647 C CA . GLY A 1 79 ? 20.158 -11.058 1.279 1.00 75.69 79 GLY A CA 1
ATOM 648 C C . GLY A 1 79 ? 19.372 -11.069 2.592 1.00 75.69 79 GLY A C 1
ATOM 649 O O . GLY A 1 79 ? 19.906 -10.790 3.673 1.00 75.69 79 GLY A O 1
ATOM 650 N N . PHE A 1 80 ? 18.093 -11.416 2.498 1.00 82.56 80 PHE A N 1
ATOM 651 C CA . PHE A 1 80 ? 17.173 -11.580 3.623 1.00 82.56 80 PHE A CA 1
ATOM 652 C C . PHE A 1 80 ? 16.406 -12.905 3.511 1.00 82.56 80 PHE A C 1
ATOM 654 O O . PHE A 1 80 ? 16.273 -13.465 2.426 1.00 82.56 80 PHE A O 1
ATOM 661 N N . ASP A 1 81 ? 15.899 -13.405 4.637 1.00 87.94 81 ASP A N 1
ATOM 662 C CA . ASP A 1 81 ? 14.928 -14.503 4.670 1.00 87.94 81 ASP A CA 1
ATOM 663 C C . ASP A 1 81 ? 13.565 -13.962 4.214 1.00 87.94 81 ASP A C 1
ATOM 665 O O . ASP A 1 81 ? 12.869 -13.273 4.971 1.00 87.94 81 ASP A O 1
ATOM 669 N N . ALA A 1 82 ? 13.213 -14.213 2.952 1.00 88.94 82 ALA A N 1
ATOM 670 C CA . ALA A 1 82 ? 12.022 -13.646 2.329 1.00 88.94 82 ALA A CA 1
ATOM 671 C C . ALA A 1 82 ? 10.722 -14.102 2.989 1.00 88.94 82 ALA A C 1
ATOM 673 O O . ALA A 1 82 ? 9.853 -13.270 3.265 1.00 88.94 82 ALA A O 1
ATOM 674 N N . TYR A 1 83 ? 10.631 -15.379 3.357 1.00 90.44 83 TYR A N 1
ATOM 675 C CA . TYR A 1 83 ? 9.492 -15.908 4.095 1.00 90.44 83 TYR A CA 1
ATOM 676 C C . TYR A 1 83 ? 9.314 -15.187 5.437 1.00 90.44 83 TYR A C 1
ATOM 678 O O . TYR A 1 83 ? 8.206 -14.770 5.792 1.00 90.44 83 TYR A O 1
ATOM 686 N N . ALA A 1 84 ? 10.400 -14.993 6.194 1.00 91.69 84 ALA A N 1
ATOM 687 C CA . ALA A 1 84 ? 10.343 -14.307 7.482 1.00 91.69 84 ALA A CA 1
ATOM 688 C C . ALA A 1 84 ? 10.003 -12.814 7.336 1.00 91.69 84 ALA A C 1
ATOM 690 O O . ALA A 1 84 ? 9.191 -12.291 8.108 1.00 91.69 84 ALA A O 1
ATOM 691 N N . VAL A 1 85 ? 10.551 -12.132 6.322 1.00 93.19 85 VAL A N 1
ATOM 692 C CA . VAL A 1 85 ? 10.174 -10.746 5.999 1.00 93.19 85 VAL A CA 1
ATOM 693 C C . VAL A 1 85 ? 8.690 -10.669 5.647 1.00 93.19 85 VAL A C 1
ATOM 695 O O . VAL A 1 85 ? 7.967 -9.874 6.249 1.00 93.19 85 VAL A O 1
ATOM 698 N N . ALA A 1 86 ? 8.199 -11.508 4.734 1.00 94.44 86 ALA A N 1
ATOM 699 C CA . ALA A 1 86 ? 6.795 -11.525 4.338 1.00 94.44 86 ALA A CA 1
ATOM 700 C C . ALA A 1 86 ? 5.869 -11.829 5.526 1.00 94.44 86 ALA A C 1
ATOM 702 O O . ALA A 1 86 ? 4.841 -11.168 5.707 1.00 94.44 86 ALA A O 1
ATOM 703 N N . HIS A 1 87 ? 6.260 -12.763 6.397 1.00 95.62 87 HIS A N 1
ATOM 704 C CA . HIS A 1 87 ? 5.554 -13.053 7.642 1.00 95.62 87 HIS A CA 1
ATOM 705 C C . HIS A 1 87 ? 5.473 -11.822 8.563 1.00 95.62 87 HIS A C 1
ATOM 707 O O . HIS A 1 87 ? 4.401 -11.523 9.096 1.00 95.62 87 HIS A O 1
ATOM 713 N N . ASP A 1 88 ? 6.567 -11.075 8.725 1.00 96.12 88 ASP A N 1
ATOM 714 C CA . ASP A 1 88 ? 6.604 -9.853 9.538 1.00 96.12 88 ASP A CA 1
ATOM 715 C C . ASP A 1 88 ? 5.845 -8.676 8.897 1.00 96.12 88 ASP A C 1
ATOM 717 O O . ASP A 1 88 ? 5.356 -7.791 9.610 1.00 96.12 88 ASP A O 1
ATOM 721 N N . LEU A 1 89 ? 5.694 -8.671 7.568 1.00 97.19 89 LEU A N 1
ATOM 722 C CA . LEU A 1 89 ? 4.907 -7.684 6.822 1.00 97.19 89 LEU A CA 1
ATOM 723 C C . LEU A 1 89 ? 3.410 -8.023 6.758 1.00 97.19 89 LEU A C 1
ATOM 725 O O . LEU A 1 89 ? 2.588 -7.110 6.633 1.00 97.19 89 LEU A O 1
ATOM 729 N N . LYS A 1 90 ? 3.019 -9.293 6.917 1.00 96.81 90 LYS A N 1
ATOM 730 C CA . LYS A 1 90 ? 1.617 -9.746 6.887 1.00 96.81 90 LYS A CA 1
ATOM 731 C C . LYS A 1 90 ? 0.663 -8.923 7.774 1.00 96.81 90 LYS A C 1
ATOM 733 O O . LYS A 1 90 ? -0.414 -8.567 7.291 1.00 96.81 90 LYS A O 1
ATOM 738 N N . PRO A 1 91 ? 1.018 -8.518 9.012 1.00 95.00 91 PRO A N 1
ATOM 739 C CA . PRO A 1 91 ? 0.153 -7.662 9.827 1.00 95.00 91 PRO A CA 1
ATOM 740 C C . PRO A 1 91 ? -0.163 -6.292 9.202 1.00 95.00 91 PRO A C 1
ATOM 742 O O . PRO A 1 91 ? -1.150 -5.663 9.585 1.00 95.00 91 PRO A O 1
ATOM 745 N N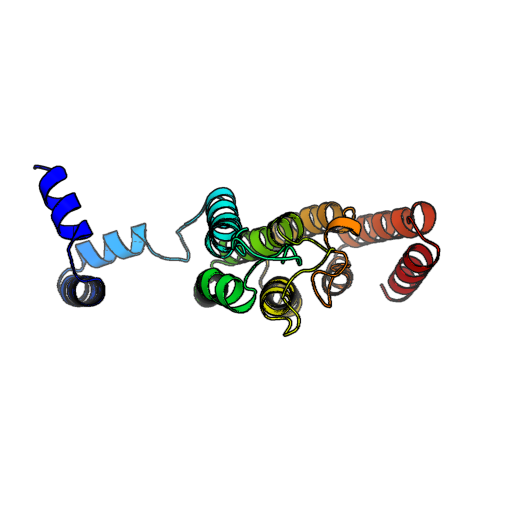 . LEU A 1 92 ? 0.660 -5.781 8.277 1.00 96.19 92 LEU A N 1
ATOM 746 C CA . LEU A 1 92 ? 0.353 -4.555 7.530 1.00 96.19 92 LEU A CA 1
ATOM 747 C C . LEU A 1 92 ? -0.717 -4.801 6.462 1.00 96.19 92 LEU A C 1
ATOM 749 O O . LEU A 1 92 ? -1.615 -3.971 6.326 1.00 96.19 92 LEU A O 1
ATOM 753 N N . LEU A 1 93 ? -0.680 -5.948 5.777 1.00 97.25 93 LEU A N 1
ATOM 754 C CA . LEU A 1 93 ? -1.737 -6.358 4.844 1.00 97.25 93 LEU A CA 1
ATOM 755 C C . LEU A 1 93 ? -3.072 -6.562 5.574 1.00 97.25 93 LEU A C 1
ATOM 757 O O . LEU A 1 93 ? -4.092 -6.007 5.174 1.00 97.25 93 LEU A O 1
ATOM 761 N N . GLU A 1 94 ? -3.053 -7.243 6.721 1.00 95.62 94 GLU A N 1
ATOM 762 C CA . GLU A 1 94 ? -4.247 -7.411 7.563 1.00 95.62 94 GLU A CA 1
ATOM 763 C C . GLU A 1 94 ? -4.805 -6.060 8.046 1.00 95.62 94 GLU A C 1
ATOM 765 O O . GLU A 1 94 ? -6.021 -5.872 8.140 1.00 95.62 94 GLU A O 1
ATOM 770 N N . LYS A 1 95 ? -3.931 -5.078 8.318 1.00 93.06 95 LYS A N 1
ATOM 771 C CA . LYS A 1 95 ? -4.351 -3.707 8.647 1.00 93.06 95 LYS A CA 1
ATOM 772 C C . LYS A 1 95 ? -4.986 -2.984 7.468 1.00 93.06 95 LYS A C 1
ATOM 774 O O . LYS A 1 95 ? -5.940 -2.243 7.699 1.00 93.06 95 LYS A O 1
ATOM 779 N N . ILE A 1 96 ? -4.486 -3.169 6.244 1.00 95.56 96 ILE A N 1
ATOM 780 C CA . ILE A 1 96 ? -5.122 -2.622 5.038 1.00 95.56 96 ILE A CA 1
ATOM 781 C C . ILE A 1 96 ? -6.564 -3.124 4.975 1.00 95.56 96 ILE A C 1
ATOM 783 O O . ILE A 1 96 ? -7.484 -2.308 4.983 1.00 95.56 96 ILE A O 1
ATOM 787 N N . ASP A 1 97 ? -6.771 -4.441 5.026 1.00 95.38 97 ASP A N 1
ATOM 788 C CA . ASP A 1 97 ? -8.113 -5.028 4.969 1.00 95.38 97 ASP A CA 1
ATOM 789 C C . ASP A 1 97 ? -9.004 -4.545 6.117 1.00 95.38 97 ASP A C 1
ATOM 791 O O . ASP A 1 97 ? -10.156 -4.167 5.898 1.00 95.38 97 ASP A O 1
ATOM 795 N N . TYR A 1 98 ? -8.463 -4.466 7.334 1.00 92.31 98 TYR A N 1
ATOM 796 C CA . TYR A 1 98 ? -9.173 -3.917 8.485 1.00 92.31 98 TYR A CA 1
ATOM 797 C C . TYR A 1 98 ? -9.638 -2.471 8.253 1.00 92.31 98 TYR A C 1
ATOM 799 O O . TYR A 1 98 ? -10.804 -2.149 8.501 1.00 92.31 98 TYR A O 1
ATOM 807 N N . TYR A 1 99 ? -8.769 -1.584 7.759 1.00 92.69 99 TYR A N 1
ATOM 808 C CA . TYR A 1 99 ? -9.143 -0.194 7.486 1.00 92.69 99 TYR A CA 1
ATOM 809 C C . TYR A 1 99 ? -10.143 -0.079 6.339 1.00 92.69 99 TYR A C 1
ATOM 811 O O . TYR A 1 99 ? -11.080 0.717 6.429 1.00 92.69 99 TYR A O 1
ATOM 819 N N . LEU A 1 100 ? -10.009 -0.912 5.307 1.00 92.94 100 LEU A N 1
ATOM 820 C CA . LEU A 1 100 ? -10.962 -0.965 4.205 1.00 92.94 100 LEU A CA 1
ATOM 821 C C . LEU A 1 100 ? -12.342 -1.437 4.661 1.00 92.94 100 LEU A C 1
ATOM 823 O O . LEU A 1 100 ? -13.334 -0.795 4.323 1.00 92.94 100 LEU A O 1
ATOM 827 N N . GLN A 1 101 ? -12.436 -2.498 5.459 1.00 91.94 101 GLN A N 1
ATOM 828 C CA . GLN A 1 101 ? -13.714 -2.983 6.000 1.00 91.94 101 GLN A CA 1
ATOM 829 C C . GLN A 1 101 ? -14.415 -1.941 6.882 1.00 91.94 101 GLN A C 1
ATOM 831 O O . GLN A 1 101 ? -15.638 -1.937 6.988 1.00 91.94 101 GLN A O 1
ATOM 836 N N . ASN A 1 102 ? -13.644 -1.031 7.477 1.00 89.44 102 ASN A N 1
ATOM 837 C CA . ASN A 1 102 ? -14.140 0.038 8.334 1.00 89.44 102 ASN A CA 1
ATOM 838 C C . ASN A 1 102 ? -14.074 1.419 7.658 1.00 89.44 102 ASN A C 1
ATOM 840 O O . ASN A 1 102 ? -13.866 2.418 8.337 1.00 89.44 102 ASN A O 1
ATOM 844 N N . ASN A 1 103 ? -14.204 1.491 6.327 1.00 89.06 103 ASN A N 1
ATOM 845 C CA . ASN A 1 103 ? -14.304 2.733 5.541 1.00 89.06 103 ASN A CA 1
ATOM 846 C C . ASN A 1 103 ? -13.176 3.769 5.728 1.00 89.06 103 ASN A C 1
ATOM 848 O O . ASN A 1 103 ? -13.292 4.899 5.249 1.00 89.06 103 ASN A O 1
ATOM 852 N N . ASN A 1 104 ? -12.050 3.406 6.345 1.00 91.12 104 ASN A N 1
ATOM 853 C CA . ASN A 1 104 ? -10.876 4.265 6.430 1.00 91.12 104 ASN A CA 1
ATOM 854 C C . ASN A 1 104 ? -9.946 4.015 5.239 1.00 91.12 104 ASN A C 1
ATOM 856 O O . ASN A 1 104 ? -8.837 3.496 5.353 1.00 91.12 104 ASN A O 1
ATOM 860 N N . VAL A 1 105 ? -10.421 4.417 4.063 1.00 92.94 105 VAL A N 1
ATOM 861 C CA . VAL A 1 105 ? -9.675 4.272 2.807 1.00 92.94 105 VAL A CA 1
ATOM 862 C C . VAL A 1 105 ? -8.360 5.058 2.840 1.00 92.94 105 VAL A C 1
ATOM 864 O O . VAL A 1 105 ? -7.365 4.622 2.271 1.00 92.94 105 VAL A O 1
ATOM 867 N N . GLY A 1 106 ? -8.329 6.202 3.531 1.00 92.12 106 GLY A N 1
ATOM 868 C CA . GLY A 1 106 ? -7.129 7.035 3.626 1.00 92.12 106 GLY A CA 1
ATOM 869 C C . GLY A 1 106 ? -5.959 6.310 4.290 1.00 92.12 106 GLY A C 1
ATOM 870 O O . GLY A 1 106 ? -4.855 6.319 3.752 1.00 92.12 106 GLY A O 1
ATOM 871 N N . GLU A 1 107 ? -6.205 5.648 5.421 1.00 91.88 107 GLU A N 1
ATOM 872 C CA . GLU A 1 107 ? -5.169 4.901 6.139 1.00 91.88 107 GLU A CA 1
ATOM 873 C C . GLU A 1 107 ? -4.721 3.657 5.360 1.00 91.88 107 GLU A C 1
ATOM 875 O O . GLU A 1 107 ? -3.525 3.395 5.263 1.00 91.88 107 GLU A O 1
ATOM 880 N N . ALA A 1 108 ? -5.655 2.942 4.725 1.00 94.88 108 ALA A N 1
ATOM 881 C CA . ALA A 1 108 ? -5.326 1.816 3.852 1.00 94.88 108 ALA A CA 1
ATOM 882 C C . ALA A 1 108 ? -4.392 2.237 2.702 1.00 94.88 108 ALA A C 1
ATOM 884 O O . ALA A 1 108 ? -3.344 1.624 2.500 1.00 94.88 108 ALA A O 1
ATOM 885 N N . VAL A 1 109 ? -4.708 3.343 2.016 1.00 95.88 109 VAL A N 1
ATOM 886 C CA . VAL A 1 109 ? -3.855 3.908 0.956 1.00 95.88 109 VAL A CA 1
ATOM 887 C C . VAL A 1 109 ? -2.476 4.301 1.496 1.00 95.88 109 VAL A C 1
ATOM 889 O O . VAL A 1 109 ? -1.478 4.104 0.806 1.00 95.88 109 VAL A O 1
ATOM 892 N N . LEU A 1 110 ? -2.384 4.839 2.718 1.00 95.00 110 LEU A N 1
ATOM 893 C CA . LEU A 1 110 ? -1.093 5.175 3.331 1.00 95.00 110 LEU A CA 1
ATOM 894 C C . LEU A 1 110 ? -0.210 3.941 3.550 1.00 95.00 110 LEU A C 1
ATOM 896 O O . LEU A 1 110 ? 0.992 4.029 3.304 1.00 95.00 110 LEU A O 1
ATOM 900 N N . ILE A 1 111 ? -0.785 2.816 3.984 1.00 96.44 111 ILE A N 1
ATOM 901 C CA . ILE A 1 111 ? -0.038 1.566 4.186 1.00 96.44 111 ILE A CA 1
ATOM 902 C C . ILE A 1 111 ? 0.393 0.978 2.840 1.00 96.44 111 ILE A C 1
ATOM 904 O O . ILE A 1 111 ? 1.571 0.666 2.684 1.00 96.44 111 ILE A O 1
ATOM 908 N N . CYS A 1 112 ? -0.510 0.896 1.853 1.00 97.81 112 CYS A N 1
ATOM 909 C CA . CYS A 1 112 ? -0.173 0.429 0.503 1.00 97.81 112 CYS A CA 1
ATOM 910 C C . CYS A 1 112 ? 0.999 1.221 -0.084 1.00 97.81 112 CYS A C 1
ATOM 912 O O . CYS A 1 112 ? 1.973 0.645 -0.554 1.00 97.81 112 CYS A O 1
ATOM 914 N N . ARG A 1 113 ? 0.940 2.554 0.006 1.00 96.88 113 ARG A N 1
ATOM 915 C CA . ARG A 1 113 ? 2.020 3.420 -0.471 1.00 96.88 113 ARG A CA 1
ATOM 916 C C . ARG A 1 113 ? 3.320 3.205 0.292 1.00 96.88 113 ARG A C 1
ATOM 918 O O . ARG A 1 113 ? 4.367 3.220 -0.331 1.00 96.88 113 ARG A O 1
ATOM 925 N N . ALA A 1 114 ? 3.275 3.002 1.608 1.00 97.25 114 ALA A N 1
ATOM 926 C CA . ALA A 1 114 ? 4.481 2.700 2.375 1.00 97.25 114 ALA A CA 1
ATOM 927 C C . ALA A 1 114 ? 5.132 1.384 1.916 1.00 97.25 114 ALA A C 1
ATOM 929 O O . ALA A 1 114 ? 6.343 1.345 1.759 1.00 97.25 114 ALA A O 1
ATOM 930 N N . LEU A 1 115 ? 4.343 0.336 1.651 1.00 97.50 115 LEU A N 1
ATOM 931 C CA . LEU A 1 115 ? 4.855 -0.935 1.123 1.00 97.50 115 LEU A CA 1
ATOM 932 C C . LEU A 1 115 ? 5.491 -0.749 -0.260 1.00 97.50 115 LEU A C 1
ATOM 934 O O . LEU A 1 115 ? 6.637 -1.142 -0.454 1.00 97.50 115 LEU A O 1
ATOM 938 N N . ILE A 1 116 ? 4.781 -0.089 -1.180 1.00 96.75 116 ILE A N 1
ATOM 939 C CA . ILE A 1 116 ? 5.241 0.130 -2.560 1.00 96.75 116 ILE A CA 1
ATOM 940 C C . ILE A 1 116 ? 6.493 1.011 -2.607 1.00 96.75 116 ILE A C 1
ATOM 942 O O . ILE A 1 116 ? 7.386 0.771 -3.409 1.00 96.75 116 ILE A O 1
ATOM 946 N N . GLU A 1 117 ? 6.566 2.030 -1.754 1.00 95.50 117 GLU A N 1
ATOM 947 C CA . GLU A 1 117 ? 7.713 2.932 -1.709 1.00 95.50 117 GLU A CA 1
ATOM 948 C C . GLU A 1 117 ? 8.908 2.294 -0.977 1.00 95.50 117 GLU A C 1
ATOM 950 O O . GLU A 1 117 ? 10.036 2.542 -1.368 1.00 95.50 117 GLU A O 1
ATOM 955 N N . THR A 1 118 ? 8.718 1.511 0.089 1.00 95.88 118 THR A N 1
ATOM 956 C CA . THR A 1 118 ? 9.841 1.082 0.951 1.00 95.88 118 THR A CA 1
ATOM 957 C C . THR A 1 118 ? 10.394 -0.296 0.614 1.00 95.88 118 THR A C 1
ATOM 959 O O . THR A 1 118 ? 11.603 -0.468 0.700 1.00 95.88 118 THR A O 1
ATOM 962 N N . ILE A 1 119 ? 9.562 -1.266 0.211 1.00 94.12 119 ILE A N 1
ATOM 963 C CA . ILE A 1 119 ? 10.056 -2.609 -0.147 1.00 94.12 119 ILE A CA 1
ATOM 964 C C . ILE A 1 119 ? 11.164 -2.530 -1.208 1.00 94.12 119 ILE A C 1
ATOM 966 O O . ILE A 1 119 ? 12.217 -3.105 -0.967 1.00 94.12 119 ILE A O 1
ATOM 970 N N . PRO A 1 120 ? 11.009 -1.772 -2.310 1.00 91.62 120 PRO A N 1
ATOM 971 C CA . PRO A 1 120 ? 12.056 -1.684 -3.323 1.00 91.62 120 PRO A CA 1
ATOM 972 C C . PRO A 1 120 ? 13.360 -1.027 -2.852 1.00 91.62 120 PRO A C 1
ATOM 974 O O . PRO A 1 120 ? 14.404 -1.271 -3.439 1.00 91.62 120 PRO A O 1
ATOM 977 N N . ASP A 1 121 ? 13.314 -0.176 -1.819 1.00 90.94 121 ASP A N 1
ATOM 978 C CA . ASP A 1 121 ? 14.526 0.443 -1.257 1.00 90.94 121 ASP A CA 1
ATOM 979 C C . ASP A 1 121 ? 15.325 -0.550 -0.393 1.00 90.94 121 ASP A C 1
ATOM 981 O O . ASP A 1 121 ? 16.534 -0.392 -0.226 1.00 90.94 121 ASP A O 1
ATOM 985 N N . GLU A 1 122 ? 14.648 -1.555 0.168 1.00 88.31 122 GLU A N 1
ATOM 986 C CA . GLU A 1 122 ? 15.253 -2.644 0.947 1.00 88.31 122 GLU A CA 1
ATOM 987 C C . GLU A 1 122 ? 15.530 -3.894 0.086 1.00 88.31 122 GLU A C 1
ATOM 989 O O . GLU A 1 122 ? 16.233 -4.802 0.528 1.00 88.31 122 GLU A O 1
ATOM 994 N N . TRP A 1 123 ? 14.992 -3.925 -1.137 1.00 79.81 123 TRP A N 1
ATOM 995 C CA . TRP A 1 123 ? 15.198 -4.961 -2.146 1.00 79.81 123 TRP A CA 1
ATOM 996 C C . TRP A 1 123 ? 16.582 -4.810 -2.784 1.00 79.81 123 TRP A C 1
ATOM 998 O O . TRP A 1 123 ? 16.950 -3.732 -3.257 1.00 79.81 123 TRP A O 1
ATOM 1008 N N . ASN A 1 124 ? 17.365 -5.881 -2.820 1.00 68.56 124 ASN A N 1
ATOM 1009 C CA . ASN A 1 124 ? 18.694 -5.913 -3.408 1.00 68.56 124 ASN A CA 1
ATOM 1010 C C . ASN A 1 124 ? 18.747 -6.936 -4.554 1.00 68.56 124 ASN A C 1
ATOM 1012 O O . ASN A 1 124 ? 19.053 -8.105 -4.371 1.00 68.56 124 ASN A O 1
ATOM 1016 N N . ASP A 1 125 ? 18.583 -6.451 -5.784 1.00 58.16 125 ASP A N 1
ATOM 1017 C CA . ASP A 1 125 ? 18.586 -7.223 -7.046 1.00 58.16 125 ASP A CA 1
ATOM 1018 C C . ASP A 1 125 ? 19.771 -8.214 -7.228 1.00 58.16 125 ASP A C 1
ATOM 1020 O O . ASP A 1 125 ? 19.756 -9.108 -8.072 1.00 58.16 125 ASP A O 1
ATOM 1024 N N . VAL A 1 126 ? 20.826 -8.094 -6.417 1.00 51.19 126 VAL A N 1
ATOM 1025 C CA . VAL A 1 126 ? 22.028 -8.930 -6.447 1.00 51.19 126 VAL A CA 1
ATOM 1026 C C . VAL A 1 126 ? 21.974 -10.029 -5.370 1.00 51.19 126 VAL A C 1
ATOM 1028 O O . VAL A 1 126 ? 22.761 -10.009 -4.425 1.00 51.19 126 VAL A O 1
ATOM 1031 N N . GLY A 1 127 ? 21.076 -11.006 -5.527 1.00 53.69 127 GLY A N 1
ATOM 1032 C CA . GLY A 1 127 ? 21.112 -12.268 -4.761 1.00 53.69 127 GLY A CA 1
ATOM 1033 C C . GLY A 1 127 ? 20.009 -12.492 -3.724 1.00 53.69 127 GLY A C 1
ATOM 1034 O O . GLY A 1 127 ? 20.183 -13.329 -2.841 1.00 53.69 127 GLY A O 1
ATOM 1035 N N . ASP A 1 128 ? 18.888 -11.780 -3.814 1.00 59.31 128 ASP A N 1
ATOM 1036 C CA . ASP A 1 128 ? 17.814 -11.900 -2.830 1.00 59.31 128 ASP A CA 1
ATOM 1037 C C . ASP A 1 128 ? 17.185 -13.298 -2.805 1.00 59.31 128 ASP A C 1
ATOM 1039 O O . ASP A 1 128 ? 16.677 -13.799 -3.807 1.00 59.31 128 ASP A O 1
ATOM 1043 N N . GLY A 1 129 ? 17.195 -13.913 -1.621 1.00 59.50 129 GLY A N 1
ATOM 1044 C CA . GLY A 1 129 ? 16.627 -15.230 -1.323 1.00 59.50 129 GLY A CA 1
ATOM 1045 C C . GLY A 1 129 ? 15.097 -15.286 -1.349 1.00 59.50 129 GLY A C 1
ATOM 1046 O O . GLY A 1 129 ? 14.515 -16.018 -0.553 1.00 59.50 129 GLY A O 1
ATOM 1047 N N . ASP A 1 130 ? 14.452 -14.517 -2.231 1.00 75.69 130 ASP A N 1
ATOM 1048 C CA . ASP A 1 130 ? 13.010 -14.554 -2.492 1.00 75.69 130 ASP A CA 1
ATOM 1049 C C . ASP A 1 130 ? 12.679 -15.382 -3.745 1.00 75.69 130 ASP A C 1
ATOM 1051 O O . ASP A 1 130 ? 11.914 -14.964 -4.612 1.00 75.69 130 ASP A O 1
ATOM 1055 N N . GLU A 1 131 ? 13.288 -16.566 -3.870 1.00 74.38 131 GLU A N 1
ATOM 1056 C CA . GLU A 1 131 ? 13.049 -17.482 -4.999 1.00 74.38 131 GLU A CA 1
ATOM 1057 C C . GLU A 1 131 ? 11.574 -17.905 -5.103 1.00 74.38 131 GLU A C 1
ATOM 1059 O O . GLU A 1 131 ? 11.064 -18.140 -6.201 1.00 74.38 131 GLU A O 1
ATOM 1064 N N . ASP A 1 132 ? 10.896 -17.973 -3.955 1.00 80.75 132 ASP A N 1
ATOM 1065 C CA . ASP A 1 132 ? 9.485 -18.341 -3.836 1.00 80.75 132 ASP A CA 1
ATOM 1066 C C . ASP A 1 132 ? 8.528 -17.146 -4.042 1.00 80.75 132 ASP A C 1
ATOM 1068 O O . ASP A 1 132 ? 7.316 -17.340 -4.174 1.00 80.75 132 ASP A O 1
ATOM 1072 N N . GLY A 1 133 ? 9.054 -15.917 -4.126 1.00 85.69 133 GLY A N 1
ATOM 1073 C CA . GLY A 1 133 ? 8.283 -14.694 -4.368 1.00 85.69 133 GLY A CA 1
ATOM 1074 C C . GLY A 1 133 ? 7.416 -14.236 -3.188 1.00 85.69 133 GLY A C 1
ATOM 1075 O O . GLY A 1 133 ? 6.431 -13.523 -3.384 1.00 85.69 133 GLY A O 1
ATOM 1076 N N . ASP A 1 134 ? 7.748 -14.632 -1.963 1.00 91.06 134 ASP A N 1
ATOM 1077 C CA . ASP A 1 134 ? 7.040 -14.295 -0.730 1.00 91.06 134 ASP A CA 1
ATOM 1078 C C . ASP A 1 134 ? 6.923 -12.777 -0.510 1.00 91.06 134 ASP A C 1
ATOM 1080 O O . ASP A 1 134 ? 5.838 -12.267 -0.202 1.00 91.06 134 ASP A O 1
ATOM 1084 N N . VAL A 1 135 ? 8.014 -12.021 -0.675 1.00 91.94 135 VAL A N 1
ATOM 1085 C CA . VAL A 1 135 ? 8.000 -10.557 -0.512 1.00 91.94 135 VAL A CA 1
ATOM 1086 C C . VAL A 1 135 ? 7.447 -9.880 -1.764 1.00 91.94 135 VAL A C 1
ATOM 1088 O O . VAL A 1 135 ? 6.706 -8.896 -1.634 1.00 91.94 135 VAL A O 1
ATOM 1091 N N . GLN A 1 136 ? 7.699 -10.440 -2.953 1.00 92.00 136 GLN A N 1
ATOM 1092 C CA . GLN A 1 136 ? 7.057 -9.988 -4.196 1.00 92.00 136 GLN A CA 1
ATOM 1093 C C . GLN A 1 136 ? 5.526 -10.000 -4.074 1.00 92.00 136 GLN A C 1
ATOM 1095 O O . GLN A 1 136 ? 4.864 -9.016 -4.407 1.00 92.00 136 GLN A O 1
ATOM 1100 N N . VAL A 1 137 ? 4.953 -11.068 -3.506 1.00 94.19 137 VAL A N 1
ATOM 1101 C CA . VAL A 1 137 ? 3.507 -11.190 -3.269 1.00 94.19 137 VAL A CA 1
ATOM 1102 C C . VAL A 1 137 ? 2.997 -10.087 -2.344 1.00 94.19 137 VAL A C 1
ATOM 1104 O O . VAL A 1 137 ? 1.922 -9.538 -2.593 1.00 94.19 137 VAL A O 1
ATOM 1107 N N . VAL A 1 138 ? 3.739 -9.710 -1.297 1.00 96.25 138 VAL A N 1
ATOM 1108 C CA . VAL A 1 138 ? 3.348 -8.597 -0.409 1.00 96.25 138 VAL A CA 1
ATOM 1109 C C . VAL A 1 138 ? 3.320 -7.272 -1.172 1.00 96.25 138 VAL A C 1
ATOM 1111 O O . VAL A 1 138 ? 2.371 -6.494 -1.024 1.00 96.25 138 VAL A O 1
ATOM 1114 N N . TYR A 1 139 ? 4.345 -7.019 -1.986 1.00 95.69 139 TYR A N 1
ATOM 1115 C CA . TYR A 1 139 ? 4.454 -5.819 -2.810 1.00 95.69 139 TYR A CA 1
ATOM 1116 C C . TYR A 1 139 ? 3.320 -5.728 -3.842 1.00 95.69 139 TYR A C 1
ATOM 1118 O O . TYR A 1 139 ? 2.599 -4.726 -3.879 1.00 95.69 139 TYR A O 1
ATOM 1126 N N . ASP A 1 140 ? 3.097 -6.790 -4.619 1.00 95.25 140 ASP A N 1
ATOM 1127 C CA . ASP A 1 140 ? 2.037 -6.839 -5.628 1.00 95.25 140 ASP A CA 1
ATOM 1128 C C . ASP A 1 140 ? 0.647 -6.757 -4.984 1.00 95.25 140 ASP A C 1
ATOM 1130 O O . ASP A 1 140 ? -0.197 -5.996 -5.454 1.00 95.25 140 ASP A O 1
ATOM 1134 N N . THR A 1 141 ? 0.431 -7.404 -3.832 1.00 96.81 141 THR A N 1
ATOM 1135 C CA . THR A 1 141 ? -0.830 -7.280 -3.079 1.00 96.81 141 THR A CA 1
ATOM 1136 C C . THR A 1 141 ? -1.119 -5.823 -2.708 1.00 96.81 141 THR A C 1
ATOM 1138 O O . THR A 1 141 ? -2.269 -5.383 -2.758 1.00 96.81 141 THR A O 1
ATOM 1141 N N . ALA A 1 142 ? -0.104 -5.031 -2.347 1.00 97.69 142 ALA A N 1
ATOM 1142 C CA . ALA A 1 142 ? -0.304 -3.615 -2.042 1.00 97.69 142 ALA A CA 1
ATOM 1143 C C . ALA A 1 142 ? -0.769 -2.815 -3.272 1.00 97.69 142 ALA A C 1
ATOM 1145 O O . ALA A 1 142 ? -1.604 -1.915 -3.127 1.00 97.69 142 ALA A O 1
ATOM 1146 N N . ILE A 1 143 ? -0.267 -3.151 -4.465 1.00 97.12 143 ILE A N 1
ATOM 1147 C CA . ILE A 1 143 ? -0.679 -2.548 -5.741 1.00 97.12 143 ILE A CA 1
ATOM 1148 C C . ILE A 1 143 ? -2.099 -2.986 -6.101 1.00 97.12 143 ILE A C 1
ATOM 1150 O O . ILE A 1 143 ? -2.939 -2.130 -6.392 1.00 97.12 143 ILE A O 1
ATOM 1154 N N . ASP A 1 144 ? -2.394 -4.280 -5.996 1.00 96.69 144 ASP A N 1
ATOM 1155 C CA . ASP A 1 144 ? -3.716 -4.851 -6.261 1.00 96.69 144 ASP A CA 1
ATOM 1156 C C . ASP A 1 144 ? -4.783 -4.209 -5.370 1.00 96.69 144 ASP A C 1
ATOM 1158 O O . ASP A 1 144 ? -5.868 -3.866 -5.838 1.00 96.69 144 ASP A O 1
ATOM 1162 N N . LYS A 1 145 ? -4.462 -3.935 -4.100 1.00 97.50 145 LYS A N 1
ATOM 1163 C CA . LYS A 1 145 ? -5.361 -3.215 -3.183 1.00 97.50 145 LYS A CA 1
ATOM 1164 C C . LYS A 1 145 ? -5.632 -1.781 -3.637 1.00 97.50 145 LYS A C 1
ATOM 1166 O O . LYS A 1 145 ? -6.763 -1.310 -3.525 1.00 97.50 145 LYS A O 1
ATOM 1171 N N . LEU A 1 146 ? -4.638 -1.068 -4.172 1.00 97.75 146 LEU A N 1
ATOM 1172 C CA . LEU A 1 146 ? -4.871 0.259 -4.757 1.00 97.75 146 LEU A CA 1
ATOM 1173 C C . LEU A 1 146 ? -5.735 0.174 -6.021 1.00 97.75 146 LEU A C 1
ATOM 1175 O O . LEU A 1 146 ? -6.610 1.022 -6.216 1.00 97.75 146 LEU A O 1
ATOM 1179 N N . GLN A 1 147 ? -5.518 -0.845 -6.853 1.00 96.50 147 GLN A N 1
ATOM 1180 C CA . GLN A 1 147 ? -6.329 -1.097 -8.040 1.00 96.50 147 GLN A CA 1
ATOM 1181 C C . GLN A 1 147 ? -7.782 -1.413 -7.668 1.00 96.50 147 GLN A C 1
ATOM 1183 O O . GLN A 1 147 ? -8.692 -0.808 -8.231 1.00 96.50 147 GLN A O 1
ATOM 1188 N N . GLU A 1 148 ? -8.013 -2.294 -6.692 1.00 96.38 148 GLU A N 1
ATOM 1189 C CA . GLU A 1 148 ? -9.337 -2.649 -6.168 1.00 96.38 148 GLU A CA 1
ATOM 1190 C C . GLU A 1 148 ? -10.108 -1.385 -5.757 1.00 96.38 148 GLU A C 1
ATOM 1192 O O . GLU A 1 148 ? -11.234 -1.162 -6.200 1.00 96.38 148 GLU A O 1
ATOM 1197 N N . LEU A 1 149 ? -9.468 -0.467 -5.023 1.00 96.56 149 LEU A N 1
ATOM 1198 C CA . LEU A 1 149 ? -10.089 0.801 -4.622 1.00 96.56 149 LEU A CA 1
ATOM 1199 C C . LEU A 1 149 ? -10.485 1.701 -5.797 1.00 96.56 149 LEU A C 1
ATOM 1201 O O . LEU A 1 149 ? -11.489 2.421 -5.709 1.00 96.56 149 LEU A O 1
ATOM 1205 N N . LEU A 1 150 ? -9.700 1.690 -6.876 1.00 95.81 150 LEU A N 1
ATOM 1206 C CA . LEU A 1 150 ? -9.981 2.441 -8.098 1.00 95.81 150 LEU A CA 1
ATOM 1207 C C . LEU A 1 150 ? -11.120 1.797 -8.902 1.00 95.81 150 LEU A C 1
ATOM 1209 O O . LEU A 1 150 ? -12.021 2.517 -9.338 1.00 95.81 150 LEU A O 1
ATOM 1213 N N . VAL A 1 151 ? -11.115 0.467 -9.037 1.00 95.19 151 VAL A N 1
ATOM 1214 C CA . VAL A 1 151 ? -12.165 -0.329 -9.700 1.00 95.19 151 VAL A CA 1
ATOM 1215 C C . VAL A 1 151 ? -13.506 -0.151 -8.995 1.00 95.19 151 VAL A C 1
ATOM 1217 O O . VAL A 1 151 ? -14.513 0.170 -9.627 1.00 95.19 151 VAL A O 1
ATOM 1220 N N . GLU A 1 152 ? -13.515 -0.297 -7.672 1.00 94.88 152 GLU A N 1
ATOM 1221 C CA . GLU A 1 152 ? -14.710 -0.194 -6.833 1.00 94.88 152 GLU A CA 1
ATOM 1222 C C . GLU A 1 152 ? -15.150 1.258 -6.586 1.00 94.88 152 GLU A C 1
ATOM 1224 O O . GLU A 1 152 ? -16.170 1.500 -5.940 1.00 94.88 152 GLU A O 1
ATOM 1229 N N . LYS A 1 153 ? -14.394 2.243 -7.094 1.00 93.25 153 LYS A N 1
ATOM 1230 C CA . LYS A 1 153 ? -14.661 3.685 -6.943 1.00 93.25 153 LYS A CA 1
ATOM 1231 C C . LYS A 1 153 ? -14.834 4.108 -5.479 1.00 93.25 153 LYS A C 1
ATOM 1233 O O . LYS A 1 153 ? -15.669 4.950 -5.152 1.00 93.25 153 LYS A O 1
ATOM 1238 N N . ARG A 1 154 ? -14.021 3.533 -4.588 1.00 93.81 154 ARG A N 1
ATOM 1239 C CA . ARG A 1 154 ? -14.085 3.774 -3.134 1.00 93.81 154 ARG A CA 1
ATOM 1240 C C . ARG A 1 154 ? -13.344 5.028 -2.682 1.00 93.81 154 ARG A C 1
ATOM 1242 O O . ARG A 1 154 ? -13.480 5.449 -1.535 1.00 93.81 154 ARG A O 1
ATOM 1249 N N . LEU A 1 155 ? -12.565 5.629 -3.575 1.00 93.81 155 LEU A N 1
ATOM 1250 C CA . LEU A 1 155 ? -11.860 6.884 -3.341 1.00 93.81 155 LEU A CA 1
ATOM 1251 C C . LEU A 1 155 ? -12.783 8.068 -3.646 1.00 93.81 155 LEU A C 1
ATOM 1253 O O . LEU A 1 155 ? -13.383 8.141 -4.717 1.00 93.81 155 LEU A O 1
ATOM 1257 N N . SER A 1 156 ? -12.833 9.047 -2.742 1.00 92.69 156 SER A N 1
ATOM 1258 C CA . SER A 1 156 ? -13.357 10.372 -3.095 1.00 92.69 156 SER A CA 1
ATOM 1259 C C . SER A 1 156 ? -12.508 11.008 -4.201 1.00 92.69 156 SER A C 1
ATOM 1261 O O . SER A 1 156 ? -11.333 10.674 -4.366 1.00 92.69 156 SER A O 1
ATOM 1263 N N . GLN A 1 157 ? -13.066 11.984 -4.922 1.00 91.19 157 GLN A N 1
ATOM 1264 C CA . GLN A 1 157 ? -12.348 12.677 -5.997 1.00 91.19 157 GLN A CA 1
ATOM 1265 C C . GLN A 1 157 ? -10.999 13.251 -5.527 1.00 91.19 157 GLN A C 1
ATOM 1267 O O . GLN A 1 157 ? -9.978 13.030 -6.171 1.00 91.19 157 GLN A O 1
ATOM 1272 N N . THR A 1 158 ? -10.964 13.904 -4.362 1.00 92.25 158 THR A N 1
ATOM 1273 C CA . THR A 1 158 ? -9.726 14.453 -3.786 1.00 92.25 158 THR A CA 1
ATOM 1274 C C . THR A 1 158 ? -8.710 13.366 -3.429 1.00 92.25 158 THR A C 1
ATOM 1276 O O . THR A 1 158 ? -7.514 13.548 -3.639 1.00 92.25 158 THR A O 1
ATOM 1279 N N . GLN A 1 159 ? -9.160 12.217 -2.911 1.00 93.69 159 GLN A N 1
ATOM 1280 C CA . GLN A 1 159 ? -8.265 11.089 -2.626 1.00 93.69 159 GLN A CA 1
ATOM 1281 C C . GLN A 1 159 ? -7.714 10.473 -3.912 1.00 93.69 159 GLN A C 1
ATOM 1283 O O . GLN A 1 159 ? -6.529 10.155 -3.968 1.00 93.69 159 GLN A O 1
ATOM 1288 N N . LYS A 1 160 ? -8.545 10.344 -4.951 1.00 95.38 160 LYS A N 1
ATOM 1289 C CA . LYS A 1 160 ? -8.123 9.846 -6.261 1.00 95.38 160 LYS A CA 1
ATOM 1290 C C . LYS A 1 160 ? -7.109 10.782 -6.920 1.00 95.38 160 LYS A C 1
ATOM 1292 O O . LYS A 1 160 ? -6.111 10.314 -7.453 1.00 95.38 160 LYS A O 1
ATOM 1297 N N . GLU A 1 161 ? -7.315 12.094 -6.830 1.00 93.88 161 GLU A N 1
ATOM 1298 C CA . GLU A 1 161 ? -6.346 13.102 -7.282 1.00 93.88 161 GLU A CA 1
ATOM 1299 C C . GLU A 1 161 ? -5.025 13.007 -6.518 1.00 93.88 161 GLU A C 1
ATOM 1301 O O . GLU A 1 161 ? -3.962 12.992 -7.131 1.00 93.88 161 GLU A O 1
ATOM 1306 N N . ALA A 1 162 ? -5.074 12.880 -5.190 1.00 94.44 162 ALA A N 1
ATOM 1307 C CA . ALA A 1 162 ? -3.870 12.714 -4.381 1.00 94.44 162 ALA A CA 1
ATOM 1308 C C . ALA A 1 162 ? -3.118 11.413 -4.711 1.00 94.44 162 ALA A C 1
ATOM 1310 O O . ALA A 1 162 ? -1.887 11.412 -4.754 1.00 94.44 162 ALA A O 1
ATOM 1311 N N . LEU A 1 163 ? -3.847 10.320 -4.962 1.00 96.25 163 LEU A N 1
ATOM 1312 C CA . LEU A 1 163 ? -3.267 9.054 -5.402 1.00 96.25 163 LEU A CA 1
ATOM 1313 C C . LEU A 1 163 ? -2.635 9.188 -6.790 1.00 96.25 163 LEU A C 1
ATOM 1315 O O . LEU A 1 163 ? -1.539 8.682 -6.998 1.00 96.25 163 LEU A O 1
ATOM 1319 N N . PHE A 1 164 ? -3.268 9.914 -7.710 1.00 95.56 164 PHE A N 1
ATOM 1320 C CA . PHE A 1 164 ? -2.718 10.156 -9.041 1.00 95.56 164 PHE A CA 1
ATOM 1321 C C . PHE A 1 164 ? -1.426 10.982 -9.004 1.00 95.56 164 PHE A C 1
ATOM 1323 O O . PHE A 1 164 ? -0.442 10.642 -9.655 1.00 95.56 164 PHE A O 1
ATOM 1330 N N . GLU A 1 165 ? -1.390 12.046 -8.199 1.00 94.69 165 GLU A N 1
ATOM 1331 C CA . GLU A 1 165 ? -0.182 12.862 -8.017 1.00 94.69 165 GLU A CA 1
ATOM 1332 C C . GLU A 1 165 ? 0.963 12.074 -7.370 1.00 94.69 165 GLU A C 1
ATOM 1334 O O . GLU A 1 165 ? 2.135 12.347 -7.635 1.00 94.69 165 GLU A O 1
ATOM 1339 N N . TRP A 1 166 ? 0.642 11.105 -6.509 1.00 95.94 166 TRP A N 1
ATOM 1340 C CA . TRP A 1 166 ? 1.622 10.145 -6.015 1.00 95.94 166 TRP A CA 1
ATOM 13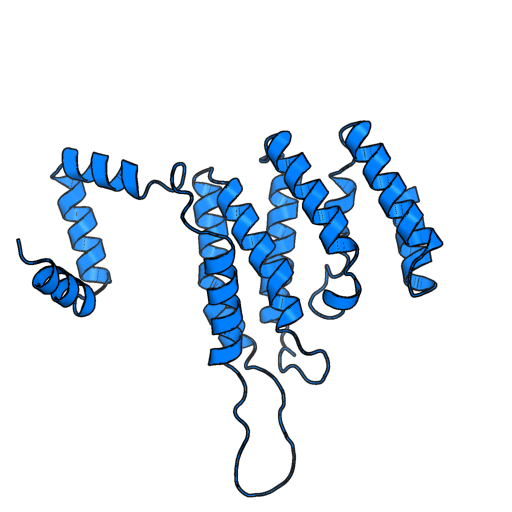41 C C . TRP A 1 166 ? 2.080 9.196 -7.126 1.00 95.94 166 TRP A C 1
ATOM 1343 O O . TRP A 1 166 ? 3.280 9.094 -7.355 1.00 95.94 166 TRP A O 1
ATOM 1353 N N . TYR A 1 167 ? 1.143 8.585 -7.853 1.00 94.75 167 TYR A N 1
ATOM 1354 C CA . TYR A 1 167 ? 1.419 7.649 -8.942 1.00 94.75 167 TYR A CA 1
ATOM 1355 C C . TYR A 1 167 ? 2.370 8.245 -9.984 1.00 94.75 167 TYR A C 1
ATOM 1357 O O . TYR A 1 167 ? 3.376 7.628 -10.307 1.00 94.75 167 TYR A O 1
ATOM 1365 N N . ILE A 1 168 ? 2.117 9.474 -10.457 1.00 92.06 168 ILE A N 1
ATOM 1366 C CA . ILE A 1 168 ? 2.993 10.153 -11.431 1.00 92.06 168 ILE A CA 1
ATOM 1367 C C . ILE A 1 168 ? 4.429 10.279 -10.906 1.00 92.06 168 ILE A C 1
ATOM 1369 O O . ILE A 1 168 ? 5.376 10.225 -11.687 1.00 92.06 168 ILE A O 1
ATOM 1373 N N . LYS A 1 169 ? 4.608 10.512 -9.602 1.00 92.62 169 LYS A N 1
ATOM 1374 C CA . LYS A 1 169 ? 5.939 10.658 -9.001 1.00 92.62 169 LYS A CA 1
ATOM 1375 C C . LYS A 1 169 ? 6.624 9.308 -8.862 1.00 92.62 169 LYS A C 1
ATOM 1377 O O . LYS A 1 169 ? 7.778 9.195 -9.257 1.00 92.62 169 LYS A O 1
ATOM 1382 N N . GLU A 1 170 ? 5.909 8.316 -8.346 1.00 92.94 170 GLU A N 1
ATOM 1383 C CA . GLU A 1 170 ? 6.458 6.986 -8.084 1.00 92.94 170 GLU A CA 1
ATOM 1384 C C . GLU A 1 170 ? 6.779 6.247 -9.389 1.00 92.94 170 GLU A C 1
ATOM 1386 O O . GLU A 1 170 ? 7.883 5.755 -9.573 1.00 92.94 170 GLU A O 1
ATOM 1391 N N . ASN A 1 171 ? 5.891 6.316 -10.384 1.00 88.12 171 ASN A N 1
ATOM 1392 C CA . ASN A 1 171 ? 6.087 5.729 -11.714 1.00 88.12 171 ASN A CA 1
ATOM 1393 C C . ASN A 1 171 ? 7.257 6.360 -12.503 1.00 88.12 171 ASN A C 1
ATOM 1395 O O . ASN A 1 171 ? 7.679 5.830 -13.523 1.00 88.12 171 ASN A O 1
ATOM 1399 N N . LYS A 1 172 ? 7.832 7.490 -12.066 1.00 86.62 172 LYS A N 1
ATOM 1400 C CA . LYS A 1 172 ? 9.094 7.997 -12.647 1.00 86.62 172 LYS A CA 1
ATOM 1401 C C . LYS A 1 172 ? 10.318 7.252 -12.124 1.00 86.62 172 LYS A C 1
ATOM 1403 O O . LYS A 1 172 ? 11.363 7.274 -12.770 1.00 86.62 172 LYS A O 1
ATOM 1408 N N . LEU A 1 173 ? 10.193 6.581 -10.985 1.00 87.56 173 LEU A N 1
ATOM 1409 C CA . LEU A 1 173 ? 11.241 5.800 -10.342 1.00 87.56 173 LEU A CA 1
ATOM 1410 C C . LEU A 1 173 ? 11.221 4.345 -10.836 1.00 87.56 173 LEU A C 1
ATOM 1412 O O . LEU A 1 173 ? 11.449 3.435 -10.063 1.00 87.56 173 LEU A O 1
ATOM 1416 N N . ILE A 1 174 ? 10.979 4.091 -12.126 1.00 78.50 174 ILE A N 1
ATOM 1417 C CA . ILE A 1 174 ? 10.813 2.720 -12.663 1.00 78.50 174 ILE A CA 1
ATOM 1418 C C . ILE A 1 174 ? 11.975 1.792 -12.277 1.00 78.50 174 ILE A C 1
ATOM 1420 O O . ILE A 1 174 ? 11.749 0.641 -11.937 1.00 78.50 174 ILE A O 1
ATOM 1424 N N . ALA A 1 175 ? 13.212 2.302 -12.294 1.00 82.75 175 ALA A N 1
ATOM 1425 C CA . ALA A 1 175 ? 14.396 1.526 -11.916 1.00 82.75 175 ALA A CA 1
ATOM 1426 C C . ALA A 1 175 ? 14.383 1.072 -10.446 1.00 82.75 175 ALA A C 1
ATOM 1428 O O . ALA A 1 175 ? 14.977 0.055 -10.127 1.00 82.75 175 ALA A O 1
ATOM 1429 N N . LYS A 1 176 ? 13.704 1.813 -9.561 1.00 87.31 176 LYS A N 1
ATOM 1430 C CA . LYS A 1 176 ? 13.529 1.430 -8.159 1.00 87.31 176 LYS A CA 1
ATOM 1431 C C . LYS A 1 176 ? 12.663 0.181 -8.043 1.00 87.31 176 LYS A C 1
ATOM 1433 O O . LYS A 1 176 ? 12.983 -0.692 -7.264 1.00 87.31 176 LYS A O 1
ATOM 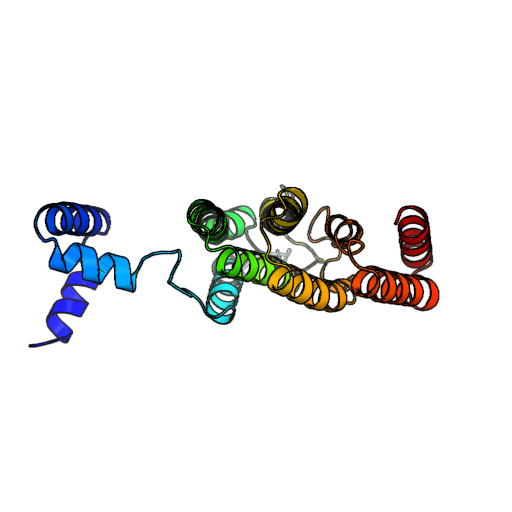1438 N N . HIS A 1 177 ? 11.594 0.089 -8.827 1.00 88.00 177 HIS A N 1
ATOM 1439 C CA . HIS A 1 177 ? 10.633 -1.015 -8.757 1.00 88.00 177 HIS A CA 1
ATOM 1440 C C . HIS A 1 177 ? 11.016 -2.213 -9.631 1.00 88.00 177 HIS A C 1
ATOM 1442 O O . HIS A 1 177 ? 10.258 -3.179 -9.713 1.00 88.00 177 HIS A O 1
ATOM 1448 N N . GLU A 1 178 ? 12.144 -2.137 -10.335 1.00 82.19 178 GLU A N 1
ATOM 1449 C CA . GLU A 1 178 ? 12.591 -3.180 -11.247 1.00 82.19 178 GLU A CA 1
ATOM 1450 C C . GLU A 1 178 ? 12.858 -4.476 -10.466 1.00 82.19 178 GLU A C 1
ATOM 1452 O O . GLU A 1 178 ? 13.457 -4.446 -9.399 1.00 82.19 178 GLU A O 1
ATOM 1457 N N . TYR A 1 179 ? 12.358 -5.604 -10.978 1.00 79.44 179 TYR A N 1
ATOM 1458 C CA . TYR A 1 179 ? 12.523 -6.952 -10.406 1.00 79.44 179 TYR A CA 1
ATOM 1459 C C . TYR A 1 179 ? 11.856 -7.239 -9.043 1.00 79.44 179 TYR A C 1
ATOM 1461 O O . TYR A 1 179 ? 11.874 -8.384 -8.600 1.00 79.44 179 TYR A O 1
ATOM 1469 N N . VAL A 1 180 ? 11.180 -6.267 -8.421 1.00 85.44 180 VAL A N 1
ATOM 1470 C CA . VAL A 1 180 ? 10.515 -6.460 -7.113 1.00 85.44 180 VAL A CA 1
ATOM 1471 C C . VAL A 1 180 ? 9.230 -7.287 -7.195 1.00 85.44 180 VAL A C 1
ATOM 1473 O O . VAL A 1 180 ? 8.873 -7.969 -6.248 1.00 85.44 180 VAL A O 1
ATOM 1476 N N . GLY A 1 181 ? 8.498 -7.238 -8.301 1.00 84.19 181 GLY A N 1
ATOM 1477 C CA . GLY A 1 181 ? 7.233 -7.962 -8.443 1.00 84.19 181 GLY A CA 1
ATOM 1478 C C . GLY A 1 181 ? 6.776 -8.010 -9.890 1.00 84.19 181 GLY A C 1
ATOM 1479 O O . GLY A 1 181 ? 7.519 -7.638 -10.796 1.00 84.19 181 GLY A O 1
ATOM 1480 N N . LEU A 1 182 ? 5.545 -8.442 -10.135 1.00 83.12 182 LEU A N 1
ATOM 1481 C CA . LEU A 1 182 ? 4.986 -8.499 -11.487 1.00 83.12 182 LEU A CA 1
ATOM 1482 C C . LEU A 1 182 ? 4.483 -7.127 -11.957 1.00 83.12 182 LEU A C 1
ATOM 1484 O O . LEU A 1 182 ? 4.491 -6.842 -13.156 1.00 83.12 182 LEU A O 1
ATOM 1488 N N . ASN A 1 183 ? 4.102 -6.245 -11.028 1.00 80.44 183 ASN A N 1
ATOM 1489 C CA . ASN A 1 183 ? 3.556 -4.919 -11.328 1.00 80.44 183 ASN A CA 1
ATOM 1490 C C . ASN A 1 183 ? 4.595 -3.784 -11.208 1.00 80.44 183 ASN A C 1
ATOM 1492 O O . ASN A 1 183 ? 4.284 -2.689 -10.733 1.00 80.44 183 ASN A O 1
ATOM 1496 N N . THR A 1 184 ? 5.834 -4.011 -11.653 1.00 75.88 184 THR A N 1
ATOM 1497 C CA . THR A 1 184 ? 6.966 -3.067 -11.490 1.00 75.88 184 THR A CA 1
ATOM 1498 C C . THR A 1 184 ? 6.725 -1.673 -12.076 1.00 75.88 184 THR A C 1
ATOM 1500 O O . THR A 1 184 ? 7.192 -0.678 -11.531 1.00 75.88 184 THR A O 1
ATOM 1503 N N . SER A 1 185 ? 5.962 -1.560 -13.165 1.00 77.81 185 SER A N 1
ATOM 1504 C CA . SER A 1 185 ? 5.649 -0.271 -13.799 1.00 77.81 185 SER A CA 1
ATOM 1505 C C . SER A 1 185 ? 4.490 0.476 -13.136 1.00 77.81 185 SER A C 1
ATOM 1507 O O . SER A 1 185 ? 4.126 1.566 -13.580 1.00 77.81 185 SER A O 1
ATOM 1509 N N . LEU A 1 186 ? 3.835 -0.131 -12.136 1.00 88.19 186 LEU A N 1
ATOM 1510 C CA . LEU A 1 186 ? 2.564 0.330 -11.569 1.00 88.19 186 LEU A CA 1
ATOM 1511 C C . LEU A 1 186 ? 1.470 0.550 -12.642 1.00 88.19 186 LEU A C 1
ATOM 1513 O O . LEU A 1 186 ? 0.457 1.203 -12.383 1.00 88.19 186 LEU A O 1
ATOM 1517 N N . GLY A 1 187 ? 1.661 0.024 -13.860 1.00 85.88 187 GLY A N 1
ATOM 1518 C CA . GLY A 1 187 ? 0.853 0.340 -15.041 1.00 85.88 187 GLY A CA 1
ATOM 1519 C C . GLY A 1 187 ? -0.611 -0.068 -14.904 1.00 85.88 187 GLY A C 1
ATOM 1520 O O . GLY A 1 187 ? -1.488 0.583 -15.469 1.00 85.88 187 GLY A O 1
ATOM 1521 N N . VAL A 1 188 ? -0.897 -1.071 -14.068 1.00 88.88 188 VAL A N 1
ATOM 1522 C CA . VAL A 1 188 ? -2.263 -1.501 -13.734 1.00 88.88 188 VAL A CA 1
ATOM 1523 C C . VAL A 1 188 ? -3.120 -0.375 -13.149 1.00 88.88 188 VAL A C 1
ATOM 1525 O O . VAL A 1 188 ? -4.338 -0.397 -13.303 1.00 88.88 188 VAL A O 1
ATOM 1528 N N . LEU A 1 189 ? -2.508 0.648 -12.541 1.00 92.56 189 LEU A N 1
ATOM 1529 C CA . LEU A 1 189 ? -3.217 1.810 -12.001 1.00 92.56 189 LEU A CA 1
ATOM 1530 C C . LEU A 1 189 ? -3.483 2.894 -13.061 1.00 92.56 189 LEU A C 1
ATOM 1532 O O . LEU A 1 189 ? -4.411 3.686 -12.900 1.00 92.56 189 LEU A O 1
ATOM 1536 N N . GLU A 1 190 ? -2.698 2.945 -14.143 1.00 90.19 190 GLU A N 1
ATOM 1537 C CA . GLU A 1 190 ? -2.637 4.095 -15.060 1.00 90.19 190 GLU A CA 1
ATOM 1538 C C . GLU A 1 190 ? -3.970 4.379 -15.758 1.00 90.19 190 GLU A C 1
ATOM 1540 O O . GLU A 1 190 ? -4.396 5.534 -15.859 1.00 90.19 190 GLU A O 1
ATOM 1545 N N . SER A 1 191 ? -4.655 3.318 -16.191 1.00 88.06 191 SER A N 1
ATOM 1546 C CA . SER A 1 191 ? -5.937 3.405 -16.906 1.00 88.06 191 SER A CA 1
ATOM 1547 C C . SER A 1 191 ? -7.046 4.061 -16.077 1.00 88.06 191 SER A C 1
ATOM 1549 O O . SER A 1 191 ? -7.960 4.675 -16.625 1.00 88.06 191 SER A O 1
ATOM 1551 N N . TYR A 1 192 ? -6.945 4.019 -14.747 1.00 92.44 192 TYR A N 1
ATOM 1552 C CA . TYR A 1 192 ? -7.938 4.613 -13.854 1.00 92.44 192 TYR A CA 1
ATOM 1553 C C . TYR A 1 192 ? -7.757 6.123 -13.672 1.00 92.44 192 TYR A C 1
ATOM 1555 O O . TYR A 1 192 ? -8.597 6.764 -13.039 1.00 92.44 192 TYR A O 1
ATOM 1563 N N . PHE A 1 193 ? -6.698 6.723 -14.220 1.00 92.44 193 PHE A N 1
ATOM 1564 C CA . PHE A 1 193 ? -6.443 8.163 -14.148 1.00 92.44 193 PHE A CA 1
ATOM 1565 C C . PHE A 1 193 ? -6.796 8.889 -15.456 1.00 92.44 193 PHE A C 1
ATOM 1567 O O . PHE A 1 193 ? -6.089 9.798 -15.895 1.00 92.44 193 PHE A O 1
ATOM 1574 N N . ALA A 1 194 ? -7.918 8.507 -16.072 1.00 89.12 194 ALA A N 1
ATOM 1575 C CA . ALA A 1 194 ? -8.450 9.114 -17.298 1.00 89.12 194 ALA A CA 1
ATOM 1576 C C . ALA A 1 194 ? -9.853 9.741 -17.131 1.00 89.12 194 ALA A C 1
ATOM 1578 O O . ALA A 1 194 ? -10.348 10.404 -18.039 1.00 89.12 194 ALA A O 1
ATOM 1579 N N . ASP A 1 195 ? -10.480 9.605 -15.957 1.00 86.06 195 ASP A N 1
ATOM 1580 C CA . ASP A 1 195 ? -11.895 9.950 -15.729 1.00 86.06 195 ASP A CA 1
ATOM 1581 C C . ASP A 1 195 ? -12.248 11.434 -15.907 1.00 86.06 195 ASP A C 1
ATOM 1583 O O . ASP A 1 195 ? -13.407 11.782 -16.133 1.00 86.06 195 ASP A O 1
ATOM 1587 N N . THR A 1 196 ? -11.273 12.333 -15.756 1.00 87.75 196 THR A N 1
ATOM 1588 C CA . THR A 1 196 ? -11.487 13.776 -15.920 1.00 87.75 196 THR A CA 1
ATOM 1589 C C . THR A 1 196 ? -10.574 14.330 -17.007 1.00 87.75 196 THR A C 1
ATOM 1591 O O . THR A 1 196 ? -9.436 13.876 -17.132 1.00 87.75 196 THR A O 1
ATOM 1594 N N . PRO A 1 197 ? -10.980 15.391 -17.734 1.00 89.25 197 PRO A N 1
ATOM 1595 C CA . PRO A 1 197 ? -10.107 16.031 -18.719 1.00 89.25 197 PRO A CA 1
ATOM 1596 C C . PRO A 1 197 ? -8.772 16.510 -18.129 1.00 89.25 197 PRO A C 1
ATOM 1598 O O . PRO A 1 197 ? -7.762 16.560 -18.824 1.00 89.25 197 PRO A O 1
ATOM 1601 N N . GLY A 1 198 ? -8.758 16.886 -16.845 1.00 89.38 198 GLY A N 1
ATOM 1602 C CA . GLY A 1 198 ? -7.541 17.274 -16.135 1.00 89.38 198 GLY A CA 1
ATOM 1603 C C . GLY A 1 198 ? -6.602 16.093 -15.895 1.00 89.38 198 GLY A C 1
ATOM 1604 O O . GLY A 1 198 ? -5.414 16.204 -16.197 1.00 89.38 198 GLY A O 1
ATOM 1605 N N . MET A 1 199 ? -7.137 14.974 -15.396 1.00 90.69 199 MET A N 1
ATOM 1606 C CA . MET A 1 199 ? -6.369 13.746 -15.184 1.00 90.69 199 MET A CA 1
ATOM 1607 C C . MET A 1 199 ? -5.857 13.182 -16.504 1.00 90.69 199 MET A C 1
ATOM 1609 O O . MET A 1 199 ? -4.656 12.987 -16.634 1.00 90.69 199 MET A O 1
ATOM 1613 N N . LEU A 1 200 ? -6.729 13.061 -17.510 1.00 91.56 200 LEU A N 1
ATOM 1614 C CA . LEU A 1 200 ? -6.371 12.568 -18.836 1.00 91.56 200 LEU A CA 1
ATOM 1615 C C . LEU A 1 200 ? -5.221 13.374 -19.450 1.00 91.56 200 LEU A C 1
ATOM 1617 O O . LEU A 1 200 ? -4.232 12.798 -19.887 1.00 91.56 200 LEU A O 1
ATOM 1621 N N . ARG A 1 201 ? -5.295 14.714 -19.431 1.00 92.44 201 ARG A N 1
ATOM 1622 C CA . ARG A 1 201 ? -4.208 15.560 -19.956 1.00 92.44 201 ARG A CA 1
ATOM 1623 C C . ARG A 1 201 ? -2.887 15.347 -19.222 1.00 92.44 201 ARG A C 1
ATOM 1625 O O . ARG A 1 201 ? -1.848 15.271 -19.868 1.00 92.44 201 ARG A O 1
ATOM 1632 N N . LYS A 1 202 ? -2.912 15.272 -17.889 1.00 92.56 202 LYS A N 1
ATOM 1633 C CA . LYS A 1 202 ? -1.703 15.017 -17.091 1.00 92.56 202 LYS A CA 1
ATOM 1634 C C . LYS A 1 202 ? -1.149 13.613 -17.340 1.00 92.56 202 LYS A C 1
ATOM 1636 O O . LYS A 1 202 ? 0.064 13.463 -17.432 1.00 92.56 202 LYS A O 1
ATOM 1641 N N . ASN A 1 203 ? -2.026 12.620 -17.471 1.00 91.44 203 ASN A N 1
ATOM 1642 C CA . ASN A 1 203 ? -1.652 11.234 -17.717 1.00 91.44 203 ASN A CA 1
ATOM 1643 C C . ASN A 1 203 ? -0.982 11.106 -19.087 1.00 91.44 203 ASN A C 1
ATOM 1645 O O . ASN A 1 203 ? 0.157 10.665 -19.181 1.00 91.44 203 ASN A O 1
ATOM 1649 N N . LEU A 1 204 ? -1.615 11.649 -20.132 1.00 91.88 204 LEU A N 1
ATOM 1650 C CA . LEU A 1 204 ? -1.042 11.713 -21.478 1.00 91.88 204 LEU A CA 1
ATOM 1651 C C . LEU A 1 204 ? 0.305 12.439 -21.504 1.00 91.88 204 LEU A C 1
ATOM 1653 O O . LEU A 1 204 ? 1.237 11.937 -22.122 1.00 91.88 204 LEU A O 1
ATOM 1657 N N . ALA A 1 205 ? 0.443 13.569 -20.803 1.00 92.19 205 ALA A N 1
ATOM 1658 C CA . ALA A 1 205 ? 1.720 14.279 -20.714 1.00 92.19 205 ALA A CA 1
ATOM 1659 C C . ALA A 1 205 ? 2.810 13.440 -20.017 1.00 92.19 205 ALA A C 1
ATOM 1661 O O . ALA A 1 205 ? 3.960 13.442 -20.448 1.00 92.19 205 ALA A O 1
ATOM 1662 N N . SER A 1 206 ? 2.454 12.698 -18.963 1.00 89.88 206 SER A N 1
ATOM 1663 C CA . SER A 1 206 ? 3.364 11.770 -18.277 1.00 89.88 206 SER A CA 1
ATOM 1664 C C . SER A 1 206 ? 3.772 10.599 -19.178 1.00 89.88 206 SER A C 1
ATOM 1666 O O . SER A 1 206 ? 4.940 10.216 -19.222 1.00 89.88 206 SER A O 1
ATOM 1668 N N . ILE A 1 207 ? 2.830 10.043 -19.944 1.00 89.81 207 ILE A N 1
ATOM 1669 C CA . ILE A 1 207 ? 3.098 8.979 -20.917 1.00 89.81 207 ILE A CA 1
ATOM 1670 C C . ILE A 1 207 ? 4.011 9.493 -22.041 1.00 89.81 207 ILE A C 1
ATOM 1672 O O . ILE A 1 207 ? 4.982 8.830 -22.395 1.00 89.81 207 ILE A O 1
ATOM 1676 N N . GLU A 1 208 ? 3.755 10.692 -22.568 1.00 91.94 208 GLU A N 1
ATOM 1677 C CA . GLU A 1 208 ? 4.596 11.333 -23.587 1.00 91.94 208 GLU A CA 1
ATOM 1678 C C . GLU A 1 208 ? 6.026 11.580 -23.103 1.00 91.94 208 GLU A C 1
ATOM 1680 O O . GLU A 1 208 ? 6.974 11.338 -23.851 1.00 91.94 208 GLU A O 1
ATOM 1685 N N . ASP A 1 209 ? 6.196 12.012 -21.853 1.00 90.25 209 ASP A N 1
ATOM 1686 C CA . ASP A 1 209 ? 7.513 12.152 -21.230 1.00 90.25 209 ASP A CA 1
ATOM 1687 C C . ASP A 1 209 ? 8.271 10.813 -21.234 1.00 90.25 209 ASP A C 1
ATOM 1689 O O . ASP A 1 209 ? 9.418 10.760 -21.672 1.00 90.25 209 ASP A O 1
ATOM 1693 N N . ARG A 1 210 ? 7.613 9.703 -20.868 1.00 88.69 210 ARG A N 1
ATOM 1694 C CA . ARG A 1 210 ? 8.222 8.357 -20.889 1.00 88.69 210 ARG A CA 1
ATOM 1695 C C . ARG A 1 210 ? 8.557 7.862 -22.300 1.00 88.69 210 ARG A C 1
ATOM 1697 O O . ARG A 1 210 ? 9.601 7.240 -22.482 1.00 88.69 210 ARG A O 1
ATOM 1704 N N . ILE A 1 211 ? 7.731 8.165 -23.303 1.00 89.06 211 ILE A N 1
ATOM 1705 C CA . ILE A 1 211 ? 8.022 7.831 -24.711 1.00 89.06 211 ILE A CA 1
ATOM 1706 C C . ILE A 1 211 ? 9.285 8.558 -25.190 1.00 89.06 211 ILE A C 1
ATOM 1708 O O . ILE A 1 211 ? 10.125 7.970 -25.870 1.00 89.06 211 ILE A O 1
ATOM 1712 N N . ASN A 1 212 ? 9.441 9.832 -24.828 1.00 90.75 212 ASN A N 1
ATOM 1713 C CA . ASN A 1 212 ? 10.554 10.651 -25.305 1.00 90.75 212 ASN A CA 1
ATOM 1714 C C . ASN A 1 212 ? 11.847 10.407 -24.510 1.00 90.75 212 ASN A C 1
ATOM 1716 O O . ASN A 1 212 ? 12.931 10.351 -25.094 1.00 90.75 212 ASN A O 1
ATOM 1720 N N . ASN A 1 213 ? 11.727 10.220 -23.194 1.00 87.31 213 ASN A N 1
ATOM 1721 C CA . ASN A 1 213 ? 12.843 10.231 -22.246 1.00 87.31 213 ASN A CA 1
ATOM 1722 C C . ASN A 1 213 ? 13.102 8.874 -21.565 1.00 87.31 213 ASN A C 1
ATOM 1724 O O . ASN A 1 213 ? 13.953 8.791 -20.681 1.00 87.31 213 ASN A O 1
ATOM 1728 N N . GLY A 1 214 ? 12.398 7.806 -21.956 1.00 82.12 214 GLY A N 1
ATOM 1729 C CA . GLY A 1 214 ? 12.593 6.464 -21.402 1.00 82.12 214 GLY A CA 1
ATOM 1730 C C . GLY A 1 214 ? 14.037 5.965 -21.535 1.00 82.12 214 GLY A C 1
ATOM 1731 O O . GLY A 1 214 ? 14.705 6.207 -22.541 1.00 82.12 214 GLY A O 1
ATOM 1732 N N . SER A 1 215 ? 14.522 5.246 -20.521 1.00 82.50 215 SER A N 1
ATOM 1733 C CA . SER A 1 215 ? 15.920 4.794 -20.444 1.00 82.50 215 SER A CA 1
ATOM 1734 C C . SER A 1 215 ? 16.281 3.670 -21.423 1.00 82.50 215 SER A C 1
ATOM 1736 O O . SER A 1 215 ? 17.461 3.421 -21.648 1.00 82.50 215 SER A O 1
ATOM 1738 N N . SER A 1 216 ? 15.291 2.994 -22.013 1.00 84.25 216 SER A N 1
ATOM 1739 C CA . SER A 1 216 ? 15.484 1.943 -23.014 1.00 84.25 216 SER A CA 1
ATOM 1740 C C . SER A 1 216 ? 14.393 1.990 -24.081 1.00 84.25 216 SER A C 1
ATOM 1742 O O . SER A 1 216 ? 13.283 2.464 -23.824 1.00 84.25 216 SER A O 1
ATOM 1744 N N . ASP A 1 217 ? 14.685 1.462 -25.270 1.00 86.94 217 ASP A N 1
ATOM 1745 C CA . ASP A 1 217 ? 13.706 1.391 -26.363 1.00 86.94 217 ASP A CA 1
ATOM 1746 C C . ASP A 1 217 ? 12.484 0.546 -25.989 1.00 86.94 217 ASP A C 1
ATOM 1748 O O . ASP A 1 217 ? 11.364 0.896 -26.355 1.00 86.94 217 ASP A O 1
ATOM 1752 N N . TYR A 1 218 ? 12.677 -0.503 -25.180 1.00 84.94 218 TYR A N 1
ATOM 1753 C CA . TYR A 1 218 ? 11.582 -1.285 -24.607 1.00 84.94 218 TYR A CA 1
ATOM 1754 C C . TYR A 1 218 ? 10.637 -0.409 -23.774 1.00 84.94 218 TYR A C 1
ATOM 1756 O O . TYR A 1 218 ? 9.436 -0.398 -24.025 1.00 84.94 218 TYR A O 1
ATOM 1764 N N . ARG A 1 219 ? 11.169 0.391 -22.835 1.00 81.81 219 ARG A N 1
ATOM 1765 C CA . ARG A 1 219 ? 10.351 1.270 -21.977 1.00 81.81 219 ARG A CA 1
ATOM 1766 C C . ARG A 1 219 ? 9.625 2.352 -22.781 1.00 81.81 219 ARG A C 1
ATOM 1768 O O . ARG A 1 219 ? 8.491 2.697 -22.462 1.00 81.81 219 ARG A O 1
ATOM 1775 N N . LYS A 1 220 ? 10.253 2.872 -23.840 1.00 87.38 220 LYS A N 1
ATOM 1776 C CA . LYS A 1 220 ? 9.607 3.826 -24.757 1.00 87.38 220 LYS A CA 1
ATOM 1777 C C . LYS A 1 220 ? 8.466 3.175 -25.542 1.00 87.38 220 LYS A C 1
ATOM 1779 O O . LYS A 1 220 ? 7.406 3.781 -25.681 1.00 87.38 220 LYS A O 1
ATOM 1784 N N . ALA A 1 221 ? 8.677 1.957 -26.044 1.00 86.69 221 ALA A N 1
ATOM 1785 C CA . ALA A 1 221 ? 7.668 1.200 -26.779 1.00 86.69 221 ALA A CA 1
ATOM 1786 C C . ALA A 1 221 ? 6.480 0.808 -25.887 1.00 86.69 221 ALA A C 1
ATOM 1788 O O . ALA A 1 221 ? 5.337 0.982 -26.300 1.00 86.69 221 ALA A O 1
ATOM 1789 N N . ASP A 1 222 ? 6.740 0.361 -24.658 1.00 85.06 222 ASP A N 1
ATOM 1790 C CA . ASP A 1 222 ? 5.708 0.049 -23.665 1.00 85.06 222 ASP A CA 1
ATOM 1791 C C . ASP A 1 222 ? 4.833 1.276 -23.360 1.00 85.06 222 ASP A C 1
ATOM 1793 O O . ASP A 1 222 ? 3.615 1.237 -23.526 1.00 85.06 222 ASP A O 1
ATOM 1797 N N . ALA A 1 223 ? 5.452 2.429 -23.075 1.00 85.81 223 ALA A N 1
ATOM 1798 C CA . ALA A 1 223 ? 4.724 3.683 -22.880 1.00 85.81 223 ALA A CA 1
ATOM 1799 C C . ALA A 1 223 ? 3.895 4.092 -24.116 1.00 85.81 223 ALA A C 1
ATOM 1801 O O . ALA A 1 223 ? 2.785 4.610 -23.978 1.00 85.81 223 ALA A O 1
ATOM 1802 N N . ALA A 1 224 ? 4.395 3.844 -25.332 1.00 87.94 224 ALA A N 1
ATOM 1803 C CA . ALA A 1 224 ? 3.649 4.106 -26.562 1.00 87.94 224 ALA A CA 1
ATOM 1804 C C . ALA A 1 224 ? 2.425 3.189 -26.711 1.00 87.94 224 ALA A C 1
ATOM 1806 O O . ALA A 1 224 ? 1.361 3.665 -27.110 1.00 87.94 224 ALA A O 1
ATOM 1807 N N . ILE A 1 225 ? 2.548 1.906 -26.355 1.00 86.50 225 ILE A N 1
ATOM 1808 C CA . ILE A 1 225 ? 1.425 0.958 -26.333 1.00 86.50 225 ILE A CA 1
ATOM 1809 C C . ILE A 1 225 ? 0.382 1.400 -25.308 1.00 86.50 225 ILE A C 1
ATOM 1811 O O . ILE A 1 225 ? -0.806 1.436 -25.628 1.00 86.50 225 ILE A O 1
ATOM 1815 N N . ILE A 1 226 ? 0.806 1.803 -24.107 1.00 84.88 226 ILE A N 1
ATOM 1816 C CA . ILE A 1 226 ? -0.125 2.290 -23.086 1.00 84.88 226 ILE A CA 1
ATOM 1817 C C . ILE A 1 226 ? -0.874 3.532 -23.583 1.00 84.88 226 ILE A C 1
ATOM 1819 O O . ILE A 1 226 ? -2.093 3.591 -23.454 1.00 84.88 226 ILE A O 1
ATOM 1823 N N . LYS A 1 227 ? -0.188 4.476 -24.245 1.00 86.50 227 LYS A N 1
ATOM 1824 C CA . LYS A 1 227 ? -0.832 5.661 -24.841 1.00 86.50 227 LYS A CA 1
ATOM 1825 C C . LYS A 1 227 ? -1.950 5.310 -25.825 1.00 86.50 227 LYS A C 1
ATOM 1827 O O . LYS A 1 227 ? -2.924 6.047 -25.912 1.00 86.50 227 LYS A O 1
ATOM 1832 N N . ILE A 1 228 ? -1.782 4.239 -26.602 1.00 85.69 228 ILE A N 1
ATOM 1833 C CA . ILE A 1 228 ? -2.768 3.789 -27.597 1.00 85.69 228 ILE A CA 1
ATOM 1834 C C . ILE A 1 228 ? -4.010 3.196 -26.920 1.00 85.69 228 ILE A C 1
ATOM 1836 O O . ILE A 1 228 ? -5.108 3.315 -27.458 1.00 85.69 228 ILE A O 1
ATOM 1840 N N . ASN A 1 229 ? -3.830 2.561 -25.761 1.00 81.81 229 A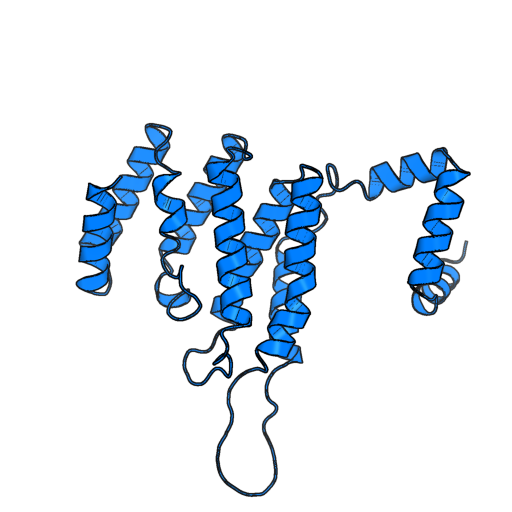SN A N 1
ATOM 1841 C CA . ASN A 1 229 ? -4.882 1.841 -25.045 1.00 81.81 229 ASN A CA 1
ATOM 1842 C C . ASN A 1 229 ? -5.613 2.689 -23.988 1.00 81.81 229 ASN A C 1
ATOM 1844 O O . ASN A 1 229 ? -6.545 2.180 -23.361 1.00 81.81 229 ASN A O 1
ATOM 1848 N N . LEU A 1 230 ? -5.172 3.932 -23.767 1.00 80.12 230 LEU A N 1
ATOM 1849 C CA . LEU A 1 230 ? -5.746 4.884 -22.811 1.00 80.12 230 LEU A CA 1
ATOM 1850 C C . LEU A 1 230 ? -6.976 5.603 -23.387 1.00 80.12 230 LEU A C 1
ATOM 1852 O O . LEU A 1 230 ? -7.951 5.784 -22.624 1.00 80.12 230 LEU A O 1
#

Radius of gyration: 21.85 Å; chains: 1; bounding box: 56×39×68 Å

Foldseek 3Di:
DDPVVVVVCVVPDDPVVVVVVLVVVCVVDVVSVVVCCCAPVLQNDPPDDLVVLLVQLVCLFVVFFDDDDDDDDDDDQGEGDLQSSLVSCVVLVVVLVVSVVRLNPVSSLSNLVSLLVRVLVSDDPPRYPCPVCSSQCVNVSSLVSVLVCLVVVSDDPVRLVVVLVVLLVSLVVLVSLPPSYPCSNSLSCLVSQCPDPVSVVVSLVSLVCQLVPPPDPVSNVVSVVSNVVD

Sequence (230 aa):
MNNKKYKEILKHCDVKDLHKFIMDYASKNPEFTKAFTARFNPEKTSSGSKVNYVSAIEKAFRSNMNRVGDRYNGWDDFGFDAYAVAHDLKPLLEKIDYYLQNNNVGEAVLICRALIETIPDEWNDVGDGDEDGDVQVVYDTAIDKLQELLVEKRLSQTQKEALFEWYIKENKLIAKHEYVGLNTSLGVLESYFADTPGMLRKNLASIEDRINNGSSDYRKADAAIIKINL